Protein AF-0000000075079467 (afdb_homodimer)

Secondary structure (DSSP, 8-state):
---EEEEEEEEEEES-HHHHHHHHHHTT--EEEEEETTTTEEEEEETTEEEEEEETTSHHHHTT-SPP-SSS-SEEEEEEEESS--HHHHHHHHHHTT--B---EEEEETTEEEEEEEEE-TT--EEEEE----TT-/---EEEEEEEEEEES-HHHHHHHHHHTT--EEEEEETTTTEEEEEETTEEEEEEETTSHHHHTT-SPP-SSS-SEEEEEEEESS--HHHHHHHHHHTT--B---EEEEETTEEEEEEEEE-TT--EEEEE----TT-

Solvent-accessible surface area (backbone atoms only — not comparable to full-atom values): 13842 Å² total; per-residue (Å²): 133,66,36,47,51,27,52,27,33,42,29,34,46,28,91,52,51,68,64,48,50,48,45,43,30,73,68,51,59,24,43,84,70,48,71,37,77,86,40,24,38,39,36,22,39,34,54,65,12,31,47,28,39,22,21,33,86,21,65,60,19,40,75,41,46,49,61,5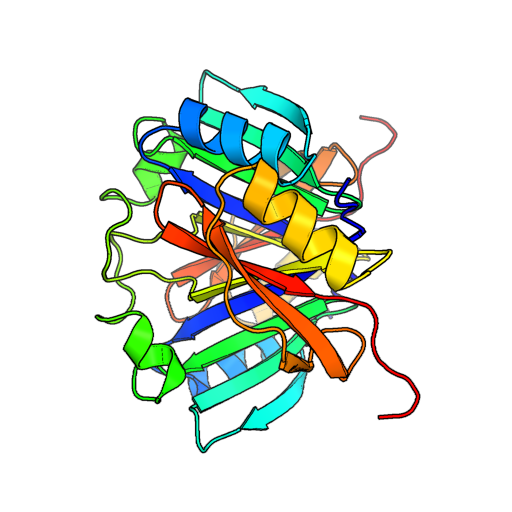4,51,82,38,12,30,36,50,64,35,37,28,35,31,29,58,79,67,50,68,68,60,51,54,52,50,33,54,76,69,69,47,72,65,54,74,78,42,77,43,78,52,53,77,37,47,16,45,28,32,40,36,60,50,96,84,66,50,37,37,32,46,26,32,63,44,42,83,89,105,133,66,36,47,51,28,50,26,34,42,30,33,44,27,92,52,51,68,64,47,50,49,45,44,31,74,68,51,59,27,44,86,70,47,72,39,77,87,41,23,37,38,35,23,40,35,54,66,10,29,49,27,40,23,21,32,86,20,64,59,19,40,73,40,45,51,60,54,50,82,38,12,30,34,50,64,35,39,28,35,30,30,57,80,68,50,67,68,59,50,54,52,50,32,54,76,66,69,47,71,66,54,74,78,41,78,41,78,53,53,77,37,45,16,46,28,32,40,36,61,49,97,84,65,50,37,36,34,46,26,31,64,44,44,85,90,104

Sequence (274 aa):
MLQIKNIDHVVIRARNPETMIRFYCDVLACHLEKSSEKIGLYQLRAGASLIDIVSVQGELGRQGGRAPSEEGRNMHHFCLRIDPFDEQEIKRYLVEKSVSYSDIEIHYGAEGYGPSLYIEDPENNVIELKGAANSNLMLQIKNIDHVVIRARNPETMIRFYCDVLACHLEKSSEKIGLYQLRAGASLIDIVSVQGELGRQGGRAPSEEGRNMHHFCLRIDPFDEQEIKRYLVEKSVSYSDIEIHYGAEGYGPSLYIEDPENNVIELKGAANSNL

pLDDT: mean 95.67, std 5.91, range [59.62, 98.94]

Organism: Methylotuvimicrobium buryatense (NCBI:txid95641)

Structure (mmCIF, N/CA/C/O backbone):
data_AF-0000000075079467-model_v1
#
loop_
_entity.id
_entity.type
_entity.pdbx_description
1 polymer 'VOC family protein'
#
loop_
_atom_site.group_PDB
_atom_site.id
_atom_site.type_symbol
_atom_site.label_atom_id
_atom_site.label_alt_id
_atom_site.label_comp_id
_atom_site.label_asym_id
_atom_site.label_entity_id
_atom_site.label_seq_id
_atom_site.pdbx_PDB_ins_code
_atom_site.Cartn_x
_atom_site.Cartn_y
_atom_site.Cartn_z
_atom_site.occupancy
_atom_site.B_iso_or_equiv
_atom_site.auth_seq_id
_atom_site.auth_comp_id
_atom_site.auth_asym_id
_atom_site.auth_atom_id
_atom_site.pdbx_PDB_model_num
ATOM 1 N N . MET A 1 1 ? -12.961 19.281 -1.684 1 85.69 1 MET A N 1
ATOM 2 C CA . MET A 1 1 ? -12.867 17.891 -1.245 1 85.69 1 MET A CA 1
ATOM 3 C C . MET A 1 1 ? -11.594 17.234 -1.777 1 85.69 1 MET A C 1
ATOM 5 O O . MET A 1 1 ? -11.078 17.641 -2.82 1 85.69 1 MET A O 1
ATOM 9 N N . LEU A 1 2 ? -10.945 16.281 -0.994 1 94.31 2 LEU A N 1
ATOM 10 C CA . LEU A 1 2 ? -9.719 15.602 -1.411 1 94.31 2 LEU A CA 1
ATOM 11 C C . LEU A 1 2 ? -9.984 14.688 -2.604 1 94.31 2 LEU A C 1
ATOM 13 O O . LEU A 1 2 ? -11 13.992 -2.646 1 94.31 2 LEU A O 1
ATOM 17 N N . GLN A 1 3 ? -9.156 14.766 -3.584 1 96.81 3 GLN A N 1
ATOM 18 C CA . GLN A 1 3 ? -9.234 13.859 -4.727 1 96.81 3 GLN A CA 1
ATOM 19 C C . GLN A 1 3 ? -7.977 13.008 -4.832 1 96.81 3 GLN A C 1
ATOM 21 O O . GLN A 1 3 ? -6.879 13.523 -5.043 1 96.81 3 GLN A O 1
ATOM 26 N N . ILE A 1 4 ? -8.211 11.703 -4.719 1 98.5 4 ILE A N 1
ATOM 27 C CA . ILE A 1 4 ? -7.102 10.766 -4.797 1 98.5 4 ILE A CA 1
ATOM 28 C C . ILE A 1 4 ? -6.852 10.375 -6.254 1 98.5 4 ILE A C 1
ATOM 30 O O . ILE A 1 4 ? -7.797 10.086 -6.992 1 98.5 4 ILE A O 1
ATOM 34 N N . LYS A 1 5 ? -5.605 10.375 -6.684 1 98.56 5 LYS A N 1
ATOM 35 C CA . LYS A 1 5 ? -5.25 9.891 -8.016 1 98.56 5 LYS A CA 1
ATOM 36 C C . LYS A 1 5 ? -4.93 8.398 -7.984 1 98.56 5 LYS A C 1
ATOM 38 O O . LYS A 1 5 ? -5.445 7.629 -8.797 1 98.56 5 LYS A O 1
ATOM 43 N N . ASN A 1 6 ? -4.102 7.965 -7.141 1 98.75 6 ASN A N 1
ATOM 44 C CA . ASN A 1 6 ? -3.613 6.598 -6.996 1 98.75 6 ASN A CA 1
ATOM 45 C C . ASN A 1 6 ? -2.773 6.438 -5.73 1 98.75 6 ASN A C 1
ATOM 47 O O . ASN A 1 6 ? -2.566 7.398 -4.988 1 98.75 6 ASN A O 1
ATOM 51 N N . ILE A 1 7 ? -2.432 5.219 -5.379 1 98.94 7 ILE A N 1
ATOM 52 C CA . ILE A 1 7 ? -1.436 4.961 -4.34 1 98.94 7 ILE A CA 1
ATOM 53 C C . ILE A 1 7 ? -0.04 5.273 -4.879 1 98.94 7 ILE A C 1
ATOM 55 O O . ILE A 1 7 ? 0.378 4.715 -5.895 1 98.94 7 ILE A O 1
ATOM 59 N N . ASP A 1 8 ? 0.604 6.184 -4.188 1 98.94 8 ASP A N 1
ATOM 60 C CA . ASP A 1 8 ? 1.941 6.613 -4.586 1 98.94 8 ASP A CA 1
ATOM 61 C C . ASP A 1 8 ? 2.996 5.602 -4.141 1 98.94 8 ASP A C 1
ATOM 63 O O . ASP A 1 8 ? 3.85 5.195 -4.934 1 98.94 8 ASP A O 1
ATOM 67 N N . HIS A 1 9 ? 2.988 5.27 -2.898 1 98.94 9 HIS A N 1
ATOM 68 C CA . HIS A 1 9 ? 3.941 4.285 -2.396 1 98.94 9 HIS A CA 1
ATOM 69 C C . HIS A 1 9 ? 3.445 3.645 -1.104 1 98.94 9 HIS A C 1
ATOM 71 O O . HIS A 1 9 ? 2.492 4.129 -0.493 1 98.94 9 HIS A O 1
ATOM 77 N N . VAL A 1 10 ? 4.031 2.531 -0.79 1 98.88 10 VAL A N 1
ATOM 78 C CA . VAL A 1 10 ? 3.895 1.858 0.497 1 98.88 10 VAL A CA 1
ATOM 79 C C . VAL A 1 10 ? 5.258 1.756 1.176 1 98.88 10 VAL A C 1
ATOM 81 O O . VAL A 1 10 ? 6.277 1.58 0.507 1 98.88 10 VAL A O 1
ATOM 84 N N . VAL A 1 11 ? 5.262 1.919 2.488 1 98.62 11 VAL A N 1
ATOM 85 C CA . VAL A 1 11 ? 6.496 1.804 3.264 1 98.62 11 VAL A CA 1
ATOM 86 C C . VAL A 1 11 ? 6.418 0.583 4.18 1 98.62 11 VAL A C 1
ATOM 88 O O . VAL A 1 11 ? 5.551 0.507 5.051 1 98.62 11 VAL A O 1
ATOM 91 N N . ILE A 1 12 ? 7.332 -0.305 3.994 1 98.12 12 ILE A N 1
ATOM 92 C CA . ILE A 1 12 ? 7.355 -1.53 4.785 1 98.12 12 ILE A CA 1
ATOM 93 C C . ILE A 1 12 ? 8.523 -1.486 5.766 1 98.12 12 ILE A C 1
ATOM 95 O O . ILE A 1 12 ? 9.602 -0.977 5.441 1 98.12 12 ILE A O 1
ATOM 99 N N . ARG A 1 13 ? 8.312 -2.031 6.949 1 97.5 13 ARG A N 1
ATOM 100 C CA . ARG A 1 13 ? 9.336 -2.113 7.98 1 97.5 13 ARG A CA 1
ATOM 101 C C . ARG A 1 13 ? 10.109 -3.426 7.883 1 97.5 13 ARG A C 1
ATOM 103 O O . ARG A 1 13 ? 9.516 -4.488 7.703 1 97.5 13 ARG A O 1
ATOM 110 N N . ALA A 1 14 ? 11.375 -3.338 7.984 1 97.44 14 ALA A N 1
ATOM 111 C CA . ALA A 1 14 ? 12.188 -4.531 7.777 1 97.44 14 ALA A CA 1
ATOM 112 C C . ALA A 1 14 ? 13.234 -4.68 8.875 1 97.44 14 ALA A C 1
ATOM 114 O O . ALA A 1 14 ? 13.844 -3.693 9.305 1 97.44 14 ALA A O 1
ATOM 115 N N . ARG A 1 15 ? 13.477 -5.895 9.312 1 96.62 15 ARG A N 1
ATOM 116 C CA . ARG A 1 15 ? 14.586 -6.238 10.195 1 96.62 15 ARG A CA 1
ATOM 117 C C . ARG A 1 15 ? 15.914 -6.207 9.445 1 96.62 15 ARG A C 1
ATOM 119 O O . ARG A 1 15 ? 16.922 -5.738 9.977 1 96.62 15 ARG A O 1
ATOM 126 N N . ASN A 1 16 ? 15.961 -6.703 8.25 1 97.25 16 ASN A N 1
ATOM 127 C CA . ASN A 1 16 ? 17.141 -6.781 7.398 1 97.25 16 ASN A CA 1
ATOM 128 C C . ASN A 1 16 ? 16.891 -6.125 6.043 1 97.25 16 ASN A C 1
ATOM 130 O O . ASN A 1 16 ? 16.609 -6.812 5.062 1 97.25 16 ASN A O 1
ATOM 134 N N . PRO A 1 17 ? 17.094 -4.793 5.996 1 97.62 17 PRO A N 1
ATOM 135 C CA . PRO A 1 17 ? 16.812 -4.074 4.754 1 97.62 17 PRO A CA 1
ATOM 136 C C . PRO A 1 17 ? 17.594 -4.609 3.561 1 97.62 17 PRO A C 1
ATOM 138 O O . PRO A 1 17 ? 17.094 -4.625 2.438 1 97.62 17 PRO A O 1
ATOM 141 N N . GLU A 1 18 ? 18.797 -5.023 3.744 1 97.38 18 GLU A N 1
ATOM 142 C CA . GLU A 1 18 ? 19.625 -5.516 2.646 1 97.38 18 GLU A CA 1
ATOM 143 C C . GLU A 1 18 ? 18.984 -6.723 1.968 1 97.38 18 GLU A C 1
ATOM 145 O O . GLU A 1 18 ? 18.922 -6.789 0.739 1 97.38 18 GLU A O 1
ATOM 150 N N . THR A 1 19 ? 18.547 -7.691 2.76 1 98.38 19 THR A N 1
ATOM 151 C CA . THR A 1 19 ? 17.891 -8.883 2.234 1 98.38 19 THR A CA 1
ATOM 152 C C . THR A 1 19 ? 16.609 -8.516 1.498 1 98.38 19 THR A C 1
ATOM 154 O O . THR A 1 19 ? 16.312 -9.078 0.441 1 98.38 19 THR A O 1
ATOM 157 N N . MET A 1 20 ? 15.891 -7.578 2.047 1 98.44 20 MET A N 1
ATOM 158 C CA . MET A 1 20 ? 14.648 -7.133 1.435 1 98.44 20 MET A CA 1
ATOM 159 C C . MET A 1 20 ? 14.906 -6.445 0.099 1 98.44 20 MET A C 1
ATOM 161 O O . MET A 1 20 ? 14.242 -6.738 -0.896 1 98.44 20 MET A O 1
ATOM 165 N N . ILE A 1 21 ? 15.867 -5.57 0.093 1 98.5 21 ILE A N 1
ATOM 166 C CA . ILE A 1 21 ? 16.219 -4.852 -1.127 1 98.5 21 ILE A CA 1
ATOM 167 C C . ILE A 1 21 ? 16.625 -5.844 -2.211 1 98.5 21 ILE A C 1
ATOM 169 O O . ILE A 1 21 ? 16.188 -5.73 -3.361 1 98.5 21 ILE A O 1
ATOM 173 N N . ARG A 1 22 ? 17.422 -6.812 -1.869 1 98.5 22 ARG A N 1
ATOM 174 C CA . ARG A 1 22 ? 17.859 -7.828 -2.822 1 98.5 22 ARG A CA 1
ATOM 175 C C . ARG A 1 22 ? 16.656 -8.578 -3.41 1 98.5 22 ARG A C 1
ATOM 177 O O . ARG A 1 22 ? 16.594 -8.797 -4.621 1 98.5 22 ARG A O 1
ATOM 184 N N . PHE A 1 23 ? 15.773 -8.953 -2.566 1 98.75 23 PHE A N 1
ATOM 185 C CA . PHE A 1 23 ? 14.594 -9.672 -3.029 1 98.75 23 PHE A CA 1
ATOM 186 C C . PHE A 1 23 ? 13.797 -8.82 -4.016 1 98.75 23 PHE A C 1
ATOM 188 O O . PHE A 1 23 ? 13.469 -9.273 -5.113 1 98.75 23 PHE A O 1
ATOM 195 N N . TYR A 1 24 ? 13.422 -7.598 -3.676 1 98.75 24 TYR A N 1
ATOM 196 C CA . TYR A 1 24 ? 12.57 -6.75 -4.496 1 98.75 24 TYR A CA 1
ATOM 197 C C . TYR A 1 24 ? 13.266 -6.371 -5.797 1 98.75 24 TYR A C 1
ATOM 199 O O . TYR A 1 24 ? 12.609 -6.223 -6.836 1 98.75 24 TYR A O 1
ATOM 207 N N . CYS A 1 25 ? 14.555 -6.227 -5.738 1 98.38 25 CYS A N 1
ATOM 208 C CA . CYS A 1 25 ? 15.297 -5.883 -6.945 1 98.38 25 CYS A CA 1
ATOM 209 C C . CYS A 1 25 ? 15.508 -7.105 -7.828 1 98.38 25 CYS A C 1
ATOM 211 O O . CYS A 1 25 ? 15.234 -7.066 -9.031 1 98.38 25 CYS A O 1
ATOM 213 N N . ASP A 1 26 ? 15.883 -8.227 -7.266 1 97.75 26 ASP A N 1
ATOM 214 C CA . ASP A 1 26 ? 16.281 -9.398 -8.039 1 97.75 26 ASP A CA 1
ATOM 215 C C . ASP A 1 26 ? 15.047 -10.188 -8.492 1 97.75 26 ASP A C 1
ATOM 217 O O . ASP A 1 26 ? 15.055 -10.781 -9.57 1 97.75 26 ASP A O 1
ATOM 221 N N . VAL A 1 27 ? 14.07 -10.219 -7.664 1 97.94 27 VAL A N 1
ATOM 222 C CA . VAL A 1 27 ? 12.914 -11.055 -7.961 1 97.94 27 VAL A CA 1
ATOM 223 C C . VAL A 1 27 ? 11.836 -10.227 -8.656 1 97.94 27 VAL A C 1
ATOM 225 O O . VAL A 1 27 ? 11.203 -10.68 -9.609 1 97.94 27 VAL A O 1
ATOM 228 N N . LEU A 1 28 ? 11.609 -8.984 -8.188 1 98.12 28 LEU A N 1
ATOM 229 C CA . LEU A 1 28 ? 10.477 -8.211 -8.68 1 98.12 28 LEU A CA 1
ATOM 230 C C . LEU A 1 28 ? 10.938 -7.129 -9.656 1 98.12 28 LEU A C 1
ATOM 232 O O . LEU A 1 28 ? 10.133 -6.301 -10.094 1 98.12 28 LEU A O 1
ATOM 236 N N . ALA A 1 29 ? 12.203 -7.117 -9.953 1 96.75 29 ALA A N 1
ATOM 237 C CA . ALA A 1 29 ? 12.797 -6.23 -10.961 1 96.75 29 ALA A CA 1
ATOM 238 C C . ALA A 1 29 ? 12.609 -4.766 -10.57 1 96.75 29 ALA A C 1
ATOM 240 O O . ALA A 1 29 ? 12.438 -3.906 -11.438 1 96.75 29 ALA A O 1
ATOM 241 N N . CYS A 1 30 ? 12.438 -4.508 -9.312 1 98.44 30 CYS A N 1
ATOM 242 C CA . CYS A 1 30 ? 12.539 -3.139 -8.82 1 98.44 30 CYS A CA 1
ATOM 243 C C . CYS A 1 30 ? 13.969 -2.629 -8.914 1 98.44 30 CYS A C 1
ATOM 245 O O . CYS A 1 30 ? 14.875 -3.367 -9.312 1 98.44 30 CYS A O 1
ATOM 247 N N . HIS A 1 31 ? 14.141 -1.386 -8.688 1 97.81 31 HIS A N 1
ATOM 248 C CA . HIS A 1 31 ? 15.5 -0.874 -8.547 1 97.81 31 HIS A CA 1
ATOM 249 C C . HIS A 1 31 ? 15.578 0.199 -7.461 1 97.81 31 HIS A C 1
ATOM 251 O O . HIS A 1 31 ? 14.609 0.931 -7.242 1 97.81 31 HIS A O 1
ATOM 257 N N . LEU A 1 32 ? 16.719 0.291 -6.785 1 98.31 32 LEU A N 1
ATOM 258 C CA . LEU A 1 32 ? 16.938 1.279 -5.734 1 98.31 32 LEU A CA 1
ATOM 259 C C . LEU A 1 32 ? 17.078 2.678 -6.328 1 98.31 32 LEU A C 1
ATOM 261 O O . LEU A 1 32 ? 18.062 2.971 -7.016 1 98.31 32 LEU A O 1
ATOM 265 N N . GLU A 1 33 ? 16.125 3.471 -6.094 1 98.38 33 GLU A N 1
ATOM 266 C CA . GLU A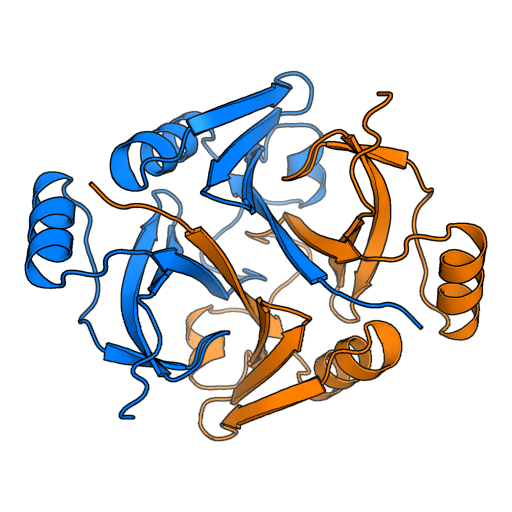 1 33 ? 16.078 4.809 -6.676 1 98.38 33 GLU A CA 1
ATOM 267 C C . GLU A 1 33 ? 16.719 5.84 -5.754 1 98.38 33 GLU A C 1
ATOM 269 O O . GLU A 1 33 ? 17.406 6.75 -6.215 1 98.38 33 GLU A O 1
ATOM 274 N N . LYS A 1 34 ? 16.406 5.824 -4.457 1 97.75 34 LYS A N 1
ATOM 275 C CA . LYS A 1 34 ? 16.922 6.742 -3.445 1 97.75 34 LYS A CA 1
ATOM 276 C C . LYS A 1 34 ? 17.094 6.039 -2.104 1 97.75 34 LYS A C 1
ATOM 278 O O . LYS A 1 34 ? 16.344 5.121 -1.772 1 97.75 34 LYS A O 1
ATOM 283 N N . SER A 1 35 ? 18.109 6.441 -1.423 1 96.81 35 SER A N 1
ATOM 284 C CA . SER A 1 35 ? 18.297 5.902 -0.08 1 96.81 35 SER A CA 1
ATOM 285 C C . SER A 1 35 ? 18.875 6.957 0.864 1 96.81 35 SER A C 1
ATOM 287 O O . SER A 1 35 ? 19.516 7.906 0.424 1 96.81 35 SER A O 1
ATOM 289 N N . SER A 1 36 ? 18.469 6.852 2.021 1 95 36 SER A N 1
ATOM 290 C CA . SER A 1 36 ? 19.047 7.625 3.115 1 95 36 SER A CA 1
ATOM 291 C C . SER A 1 36 ? 19.484 6.719 4.266 1 95 36 SER A C 1
ATOM 293 O O . SER A 1 36 ? 18.656 6.344 5.105 1 95 36 SER A O 1
ATOM 295 N N . GLU A 1 37 ? 20.703 6.414 4.32 1 87.62 37 GLU A N 1
ATOM 296 C CA . GLU A 1 37 ? 21.234 5.551 5.371 1 87.62 37 GLU A CA 1
ATOM 297 C C . GLU A 1 37 ? 21.031 6.176 6.75 1 87.62 37 GLU A C 1
ATOM 299 O O . GLU A 1 37 ? 20.828 5.465 7.734 1 87.62 37 GLU A O 1
ATOM 304 N N . LYS A 1 38 ? 21.062 7.484 6.746 1 88.5 38 LYS A N 1
ATOM 305 C CA . LYS A 1 38 ? 20.938 8.219 8.008 1 88.5 38 LYS A CA 1
ATOM 306 C C . LYS A 1 38 ? 19.609 7.883 8.703 1 88.5 38 LYS A C 1
ATOM 308 O O . LYS A 1 38 ? 19.578 7.695 9.922 1 88.5 38 LYS A O 1
ATOM 313 N N . ILE A 1 39 ? 18.641 7.734 7.977 1 92.19 39 ILE A N 1
ATOM 314 C CA . ILE A 1 39 ? 17.344 7.516 8.609 1 92.19 39 ILE A CA 1
ATOM 315 C C . ILE A 1 39 ? 16.844 6.102 8.312 1 92.19 39 ILE A C 1
ATOM 317 O O . ILE A 1 39 ? 15.727 5.738 8.664 1 92.19 39 ILE A O 1
ATOM 321 N N . GLY A 1 40 ? 17.688 5.27 7.582 1 95.81 40 GLY A N 1
ATOM 322 C CA . GLY A 1 40 ? 17.344 3.883 7.297 1 95.81 40 GLY A CA 1
ATOM 323 C C . GLY A 1 40 ? 16.219 3.734 6.301 1 95.81 40 GLY A C 1
ATOM 324 O O . GLY A 1 40 ? 15.312 2.912 6.488 1 95.81 40 GLY A O 1
ATOM 325 N N . LEU A 1 41 ? 16.156 4.582 5.32 1 98 41 LEU 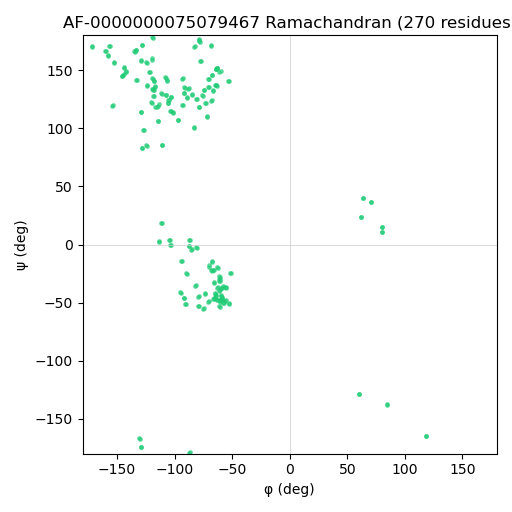A N 1
ATOM 326 C CA . LEU A 1 41 ? 15.117 4.598 4.301 1 98 41 LEU A CA 1
ATOM 327 C C . LEU A 1 41 ? 15.688 4.211 2.938 1 98 41 LEU A C 1
ATOM 329 O O . LEU A 1 41 ? 16.703 4.746 2.51 1 98 41 LEU A O 1
ATOM 333 N N . TYR A 1 42 ? 15.039 3.281 2.281 1 98.5 42 TYR A N 1
ATOM 334 C CA . TYR A 1 42 ? 15.375 2.811 0.941 1 98.5 42 TYR A CA 1
ATOM 335 C C . TYR A 1 42 ? 14.148 2.824 0.038 1 98.5 42 TYR A C 1
ATOM 337 O O . TYR A 1 42 ? 13.172 2.105 0.288 1 98.5 42 TYR A O 1
ATOM 345 N N . GLN A 1 43 ? 14.18 3.66 -0.959 1 98.81 43 GLN A N 1
ATOM 346 C CA . GLN A 1 43 ? 13.031 3.816 -1.843 1 98.81 43 GLN A CA 1
ATOM 347 C C . GLN A 1 43 ? 13.258 3.111 -3.176 1 98.81 43 GLN A C 1
ATOM 349 O O . GLN A 1 43 ? 14.164 3.475 -3.93 1 98.81 43 GLN A O 1
ATOM 354 N N . LEU A 1 44 ? 12.461 2.08 -3.453 1 98.88 44 LEU A N 1
ATOM 355 C CA . LEU A 1 44 ? 12.609 1.239 -4.637 1 98.88 44 LEU A CA 1
ATOM 356 C C . LEU A 1 44 ? 11.562 1.592 -5.688 1 98.88 44 LEU A C 1
ATOM 358 O O . LEU A 1 44 ? 10.359 1.601 -5.395 1 98.88 44 LEU A O 1
ATOM 362 N N . ARG A 1 45 ? 12.016 1.862 -6.914 1 98.88 45 ARG A N 1
ATOM 363 C CA . ARG A 1 45 ? 11.102 2.1 -8.031 1 98.88 45 ARG A CA 1
ATOM 364 C C . ARG A 1 45 ? 10.359 0.823 -8.406 1 98.88 45 ARG A C 1
ATOM 366 O O . ARG A 1 45 ? 10.977 -0.22 -8.633 1 98.88 45 ARG A O 1
ATOM 373 N N . ALA A 1 46 ? 9.109 0.791 -8.422 1 98.69 46 ALA A N 1
ATOM 374 C CA . ALA A 1 46 ? 8.211 -0.275 -8.852 1 98.69 46 ALA A CA 1
ATOM 375 C C . ALA A 1 46 ? 7.184 0.246 -9.852 1 98.69 46 ALA A C 1
ATOM 377 O O . ALA A 1 46 ? 6.035 0.517 -9.492 1 98.69 46 ALA A O 1
ATOM 378 N N . GLY A 1 47 ? 7.559 0.327 -11.156 1 98.44 47 GLY A N 1
ATOM 379 C CA . GLY A 1 47 ? 6.711 0.97 -12.141 1 98.44 47 GLY A CA 1
ATOM 380 C C . GLY A 1 47 ? 6.434 2.43 -11.836 1 98.44 47 GLY A C 1
ATOM 381 O O . GLY A 1 47 ? 7.363 3.209 -11.617 1 98.44 47 GLY A O 1
ATOM 382 N N . ALA A 1 48 ? 5.156 2.816 -11.844 1 98.56 48 ALA A N 1
ATOM 383 C CA . ALA A 1 48 ? 4.742 4.195 -11.594 1 98.56 48 ALA A CA 1
ATOM 384 C C . ALA A 1 48 ? 4.715 4.5 -10.094 1 98.56 48 ALA A C 1
ATOM 386 O O . ALA A 1 48 ? 4.453 5.633 -9.695 1 98.56 48 ALA A O 1
ATOM 387 N N . SER A 1 49 ? 4.992 3.523 -9.234 1 98.88 49 SER A N 1
ATOM 388 C CA . SER A 1 49 ? 4.922 3.654 -7.781 1 98.88 49 SER A CA 1
ATOM 389 C C . SER A 1 49 ? 6.281 3.408 -7.137 1 98.88 49 SER A C 1
ATOM 391 O O . SER A 1 49 ? 7.273 3.197 -7.832 1 98.88 49 SER A O 1
ATOM 393 N N . LEU A 1 50 ? 6.344 3.539 -5.832 1 98.88 50 LEU A N 1
ATOM 394 C CA . LEU A 1 50 ? 7.5 3.139 -5.039 1 98.88 50 LEU A CA 1
ATOM 395 C C . LEU A 1 50 ? 7.113 2.098 -3.996 1 98.88 50 LEU A C 1
ATOM 397 O O . LEU A 1 50 ? 5.973 2.084 -3.521 1 98.88 50 LEU A O 1
ATOM 401 N N . ILE A 1 51 ? 8.039 1.236 -3.703 1 98.94 51 ILE A N 1
ATOM 402 C CA . ILE A 1 51 ? 8.031 0.395 -2.512 1 98.94 51 ILE A CA 1
ATOM 403 C C . ILE A 1 51 ? 9.195 0.78 -1.601 1 98.94 51 ILE A C 1
ATOM 405 O O . ILE A 1 51 ? 10.352 0.474 -1.897 1 98.94 51 ILE A O 1
ATOM 409 N N . ASP A 1 52 ? 8.867 1.447 -0.525 1 98.88 52 ASP A N 1
ATOM 410 C CA . ASP A 1 52 ? 9.891 1.927 0.396 1 98.88 52 ASP A CA 1
ATOM 411 C C . ASP A 1 52 ? 10.133 0.921 1.52 1 98.88 52 ASP A C 1
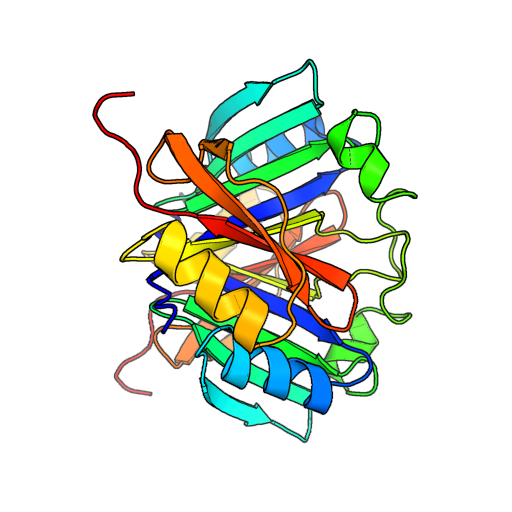ATOM 413 O O . ASP A 1 52 ? 9.195 0.3 2.018 1 98.88 52 ASP A O 1
ATOM 417 N N . ILE A 1 53 ? 11.391 0.807 1.903 1 98.62 53 ILE A N 1
ATOM 418 C CA . ILE A 1 53 ? 11.805 -0.035 3.02 1 98.62 53 ILE A CA 1
ATOM 419 C C . ILE A 1 53 ? 12.445 0.826 4.105 1 98.62 53 ILE A C 1
ATOM 421 O O . ILE A 1 53 ? 13.32 1.65 3.818 1 98.62 53 ILE A O 1
ATOM 425 N N . VAL A 1 54 ? 11.969 0.687 5.324 1 98.06 54 VAL A N 1
ATOM 426 C CA . VAL A 1 54 ? 12.609 1.349 6.457 1 98.06 54 VAL A CA 1
ATOM 427 C C . VAL A 1 54 ? 13.148 0.302 7.434 1 98.06 54 VAL A C 1
ATOM 429 O O . VAL A 1 54 ? 12.484 -0.702 7.703 1 98.06 54 VAL A O 1
ATOM 432 N N . SER A 1 55 ? 14.344 0.561 7.891 1 97.31 55 SER A N 1
ATOM 433 C CA . SER A 1 55 ? 14.961 -0.328 8.867 1 97.31 55 SER A CA 1
ATOM 434 C C . SER A 1 55 ? 14.344 -0.151 10.25 1 97.31 55 SER A C 1
ATOM 436 O O . SER A 1 55 ? 14.242 0.971 10.75 1 97.31 55 SER A O 1
ATOM 438 N N . VAL A 1 56 ? 13.992 -1.292 10.938 1 95.62 56 VAL A N 1
ATOM 439 C CA . VAL A 1 56 ? 13.406 -1.205 12.273 1 95.62 56 VAL A CA 1
ATOM 440 C C . VAL A 1 56 ? 14.445 -0.672 13.258 1 95.62 56 VAL A C 1
ATOM 442 O O . VAL A 1 56 ? 14.102 -0.234 14.359 1 95.62 56 VAL A O 1
ATOM 445 N N . GLN A 1 57 ? 15.727 -0.671 12.844 1 93.06 57 GLN A N 1
ATOM 446 C CA . GLN A 1 57 ? 16.797 -0.159 13.688 1 93.06 57 GLN A CA 1
ATOM 447 C C . GLN A 1 57 ? 17.094 1.307 13.375 1 93.06 57 GLN A C 1
ATOM 449 O O . GLN A 1 57 ? 17.844 1.964 14.102 1 93.06 57 GLN A O 1
ATOM 454 N N . GLY A 1 58 ? 16.594 1.744 12.281 1 92 58 GLY A N 1
ATOM 455 C CA . GLY A 1 58 ? 16.797 3.129 11.891 1 92 58 GLY A CA 1
ATOM 456 C C . GLY A 1 58 ? 15.82 4.09 12.555 1 92 58 GLY A C 1
ATOM 457 O O . GLY A 1 58 ? 14.859 3.662 13.195 1 92 58 GLY A O 1
ATOM 458 N N . GLU A 1 59 ? 16.094 5.348 12.367 1 91.5 59 GLU A N 1
ATOM 459 C CA . GLU A 1 59 ? 15.297 6.402 13 1 91.5 59 GLU A CA 1
ATOM 460 C C . GLU A 1 59 ? 13.82 6.27 12.656 1 91.5 59 GLU A C 1
ATOM 462 O O . GLU A 1 59 ? 12.969 6.293 13.547 1 91.5 59 GLU A O 1
ATOM 467 N N . LEU A 1 60 ? 13.453 6.102 11.43 1 90.06 60 LEU A N 1
ATOM 468 C CA . LEU A 1 60 ? 12.07 6.02 10.977 1 90.06 60 LEU A CA 1
ATOM 469 C C . LEU A 1 60 ? 11.422 4.723 11.438 1 90.06 60 LEU A C 1
ATOM 471 O O . LEU A 1 60 ? 10.297 4.734 11.945 1 90.06 60 LEU A O 1
ATOM 475 N N . GLY A 1 61 ? 12.117 3.615 11.211 1 89.75 61 GLY A N 1
ATOM 476 C CA . GLY A 1 61 ? 11.57 2.311 11.555 1 89.75 61 GLY A CA 1
ATOM 477 C C . GLY A 1 61 ? 11.289 2.152 13.039 1 89.75 61 GLY A C 1
ATOM 478 O O . GLY A 1 61 ? 10.352 1.447 13.422 1 89.75 61 GLY A O 1
ATOM 479 N N . ARG A 1 62 ? 12.039 2.822 13.859 1 87.31 62 ARG A N 1
ATOM 480 C CA . ARG A 1 62 ? 11.875 2.725 15.305 1 87.31 62 ARG A CA 1
ATOM 481 C C . ARG A 1 62 ? 10.547 3.338 15.75 1 87.31 62 ARG A C 1
ATOM 483 O O . ARG A 1 62 ? 10.016 2.982 16.812 1 87.31 62 ARG A O 1
ATOM 490 N N . GLN A 1 63 ? 10.055 4.152 14.984 1 84.75 63 GLN A N 1
ATOM 491 C CA . GLN A 1 63 ? 8.781 4.793 15.312 1 84.75 63 GLN A CA 1
ATOM 492 C C . GLN A 1 63 ? 7.645 3.777 15.328 1 84.75 63 GLN A C 1
ATOM 494 O O . GLN A 1 63 ? 6.625 3.992 15.992 1 84.75 63 GLN A O 1
ATOM 499 N N . GLY A 1 64 ? 7.832 2.686 14.656 1 83.38 64 GLY A N 1
ATOM 500 C CA . GLY A 1 64 ? 6.816 1.646 14.602 1 83.38 64 GLY A CA 1
ATOM 501 C C . GLY A 1 64 ? 6.91 0.654 15.742 1 83.38 64 GLY A C 1
ATOM 502 O O . GLY A 1 64 ? 6.152 -0.314 15.797 1 83.38 64 GLY A O 1
ATOM 503 N N . GLY A 1 65 ? 7.926 0.897 16.578 1 86.12 65 GLY A N 1
ATOM 504 C CA . GLY A 1 65 ? 8.055 0.016 17.734 1 86.12 65 GLY A CA 1
ATOM 505 C C . GLY A 1 65 ? 8.812 -1.263 17.422 1 86.12 65 GLY A C 1
ATOM 506 O O . GLY A 1 65 ? 9.852 -1.231 16.766 1 86.12 65 GLY A O 1
ATOM 507 N N . ARG A 1 66 ? 8.156 -2.328 18.031 1 89.94 66 ARG A N 1
ATOM 508 C CA . ARG A 1 66 ? 8.781 -3.635 17.844 1 89.94 66 ARG A CA 1
ATOM 509 C C . ARG A 1 66 ? 8.766 -4.039 16.359 1 89.94 66 ARG A C 1
ATOM 511 O O . ARG A 1 66 ? 7.871 -3.645 15.617 1 89.94 66 ARG A O 1
ATOM 518 N N . ALA A 1 67 ? 9.758 -4.816 16.047 1 93 67 ALA A N 1
ATOM 519 C CA . ALA A 1 67 ? 9.859 -5.305 14.672 1 93 67 ALA A CA 1
ATOM 520 C C . ALA A 1 67 ? 8.625 -6.117 14.289 1 93 67 ALA A C 1
ATOM 522 O O . ALA A 1 67 ? 7.98 -6.727 15.148 1 93 67 ALA A O 1
ATOM 523 N N . PRO A 1 68 ? 8.32 -6.051 12.992 1 91.5 68 PRO A N 1
ATOM 524 C CA . PRO A 1 68 ? 7.195 -6.879 12.539 1 91.5 68 PRO A CA 1
ATOM 525 C C . PRO A 1 68 ? 7.359 -8.344 12.93 1 91.5 68 PRO A C 1
ATOM 527 O O . PRO A 1 68 ? 8.477 -8.875 12.906 1 91.5 68 PRO A O 1
ATOM 530 N N . SER A 1 69 ? 6.25 -8.914 13.312 1 85.62 69 SER A N 1
ATOM 531 C CA . SER A 1 69 ? 6.176 -10.328 13.641 1 85.62 69 SER A CA 1
ATOM 532 C C . SER A 1 69 ? 5.023 -11.008 12.906 1 85.62 69 SER A C 1
ATOM 534 O O . SER A 1 69 ? 4.398 -10.406 12.031 1 85.62 69 SER A O 1
ATOM 536 N N . GLU A 1 70 ? 4.816 -12.219 13.227 1 82.25 70 GLU A N 1
ATOM 537 C CA . GLU A 1 70 ? 3.76 -12.961 12.547 1 82.25 70 GLU A CA 1
ATOM 538 C C . GLU A 1 70 ? 2.379 -12.461 12.961 1 82.25 70 GLU A C 1
ATOM 540 O O . GLU A 1 70 ? 1.392 -12.695 12.266 1 82.25 70 GLU A O 1
ATOM 545 N N . GLU A 1 71 ? 2.482 -11.805 14.039 1 82.44 71 GLU A N 1
ATOM 546 C CA . GLU A 1 71 ? 1.216 -11.297 14.555 1 82.44 71 GLU A CA 1
ATOM 547 C C . GLU A 1 71 ? 1.231 -9.773 14.648 1 82.44 71 GLU A C 1
ATOM 549 O O . GLU A 1 71 ? 2.299 -9.156 14.648 1 82.44 71 GLU A O 1
ATOM 554 N N . GLY A 1 72 ? -0.037 -9.227 14.68 1 88.31 72 GLY A N 1
ATOM 555 C CA . GLY A 1 72 ? -0.161 -7.797 14.93 1 88.31 72 GLY A CA 1
ATOM 556 C C . GLY A 1 72 ? 0.107 -6.953 13.695 1 88.31 72 GLY A C 1
ATOM 557 O O . GLY A 1 72 ? 0.283 -5.738 13.797 1 88.31 72 GLY A O 1
ATOM 558 N N . ARG A 1 73 ? 0.182 -7.66 12.586 1 93.75 73 ARG A N 1
ATOM 559 C CA . ARG A 1 73 ? 0.453 -6.941 11.344 1 93.75 73 ARG A CA 1
ATOM 560 C C . ARG A 1 73 ? -0.74 -6.086 10.938 1 93.75 73 ARG A C 1
ATOM 562 O O . ARG A 1 73 ? -1.888 -6.527 11.023 1 93.75 73 ARG A O 1
ATOM 569 N N . ASN A 1 74 ? -0.471 -4.867 10.531 1 95.88 74 ASN A N 1
ATOM 570 C CA . ASN A 1 74 ? -1.547 -3.961 10.141 1 95.88 74 ASN A CA 1
ATOM 571 C C . ASN A 1 74 ? -1.872 -4.082 8.656 1 95.88 74 ASN A C 1
ATOM 573 O O . ASN A 1 74 ? -2.959 -3.697 8.219 1 95.88 74 ASN A O 1
ATOM 577 N N . MET A 1 75 ? -0.997 -4.512 7.84 1 97.19 75 MET A N 1
ATOM 578 C CA . MET A 1 75 ? -1.208 -4.758 6.414 1 97.19 75 MET A CA 1
ATOM 579 C C . MET A 1 75 ? -1.285 -6.254 6.125 1 97.19 75 MET A C 1
ATOM 581 O O . MET A 1 75 ? -0.38 -7.008 6.488 1 97.19 75 MET A O 1
ATOM 585 N N . HIS A 1 76 ? -2.395 -6.684 5.492 1 97 76 HIS A N 1
ATOM 586 C CA . HIS A 1 76 ? -2.525 -8.078 5.094 1 97 76 HIS A CA 1
ATOM 587 C C . HIS A 1 76 ? -1.652 -8.391 3.883 1 97 76 HIS A C 1
ATOM 589 O O . HIS A 1 76 ? -0.901 -9.367 3.889 1 97 76 HIS A O 1
ATOM 595 N N . HIS A 1 77 ? -1.771 -7.707 2.842 1 98.31 77 HIS A N 1
ATOM 596 C CA . HIS A 1 77 ? -0.915 -7.785 1.663 1 98.31 77 HIS A CA 1
ATOM 597 C C . HIS A 1 77 ? -1.032 -6.527 0.809 1 98.31 77 HIS A C 1
ATOM 599 O O . HIS A 1 77 ? -1.868 -5.664 1.081 1 98.31 77 HIS A O 1
ATOM 605 N N . PHE A 1 78 ? -0.142 -6.32 -0.138 1 98.88 78 PHE A N 1
ATOM 606 C CA . PHE A 1 78 ? -0.31 -5.34 -1.202 1 98.88 78 PHE A CA 1
ATOM 607 C C . PHE A 1 78 ? -0.175 -5.996 -2.57 1 98.88 78 PHE A C 1
ATOM 609 O O . PHE A 1 78 ? 0.362 -7.102 -2.686 1 98.88 78 PHE A O 1
ATOM 616 N N . CYS A 1 79 ? -0.752 -5.348 -3.49 1 98.94 79 CYS A N 1
ATOM 617 C CA . CYS A 1 79 ? -0.876 -5.934 -4.82 1 98.94 79 CYS A CA 1
ATOM 618 C C . CYS A 1 79 ? -0.157 -5.082 -5.859 1 98.94 79 CYS A C 1
ATOM 620 O O . CYS A 1 79 ? -0.309 -3.857 -5.879 1 98.94 79 CYS A O 1
ATOM 622 N N . LEU A 1 80 ? 0.604 -5.73 -6.672 1 98.94 80 LEU A N 1
ATOM 623 C CA . LEU A 1 80 ? 1.298 -5.105 -7.793 1 98.94 80 LEU A CA 1
ATOM 624 C C . LEU A 1 80 ? 0.66 -5.504 -9.117 1 98.94 80 LEU A C 1
ATOM 626 O O . LEU A 1 80 ? 0.437 -6.688 -9.375 1 98.94 80 LEU A O 1
ATOM 630 N N . ARG A 1 81 ? 0.352 -4.512 -9.906 1 98.81 81 ARG A N 1
ATOM 631 C CA . ARG A 1 81 ? -0.13 -4.754 -11.258 1 98.81 81 ARG A CA 1
ATOM 632 C C . ARG A 1 81 ? 1.022 -5.094 -12.203 1 98.81 81 ARG A C 1
ATOM 634 O O . ARG A 1 81 ? 1.936 -4.289 -12.391 1 98.81 81 ARG A O 1
ATOM 641 N N . ILE A 1 82 ? 0.936 -6.293 -12.75 1 98.12 82 ILE A N 1
ATOM 642 C CA . ILE A 1 82 ? 1.979 -6.797 -13.633 1 98.12 82 ILE A CA 1
ATOM 643 C C . ILE A 1 82 ? 1.48 -6.781 -15.078 1 98.12 82 ILE A C 1
ATOM 645 O O . ILE A 1 82 ? 0.332 -7.141 -15.352 1 98.12 82 ILE A O 1
ATOM 649 N N . ASP A 1 83 ? 2.334 -6.445 -16.016 1 96.81 83 ASP A N 1
ATOM 650 C CA . ASP A 1 83 ? 1.995 -6.469 -17.422 1 96.81 83 ASP A CA 1
ATOM 651 C C . ASP A 1 83 ? 3.242 -6.66 -18.281 1 96.81 83 ASP A C 1
ATOM 653 O O . ASP A 1 83 ? 4.148 -5.82 -18.266 1 96.81 83 ASP A O 1
ATOM 657 N N . PRO A 1 84 ? 3.391 -7.703 -19.094 1 96.31 84 PRO A N 1
ATOM 658 C CA . PRO A 1 84 ? 2.371 -8.719 -19.359 1 96.31 84 PRO A CA 1
ATOM 659 C C . PRO A 1 84 ? 2.256 -9.734 -18.219 1 96.31 84 PRO A C 1
ATOM 661 O O . PRO A 1 84 ? 3.172 -9.859 -17.406 1 96.31 84 PRO A O 1
ATOM 664 N N . PHE A 1 85 ? 1.098 -10.391 -18.141 1 97.44 85 PHE A N 1
ATOM 665 C CA . PHE A 1 85 ? 0.869 -11.5 -17.219 1 97.44 85 PHE A CA 1
ATOM 666 C C . PHE A 1 85 ? 0.74 -12.82 -17.984 1 97.44 85 PHE A C 1
ATOM 668 O O . PHE A 1 85 ? -0.368 -13.242 -18.312 1 97.44 85 PHE A O 1
ATOM 675 N N . ASP A 1 86 ? 1.843 -13.43 -18.25 1 97 86 ASP A N 1
ATOM 676 C CA . ASP A 1 86 ? 1.894 -14.766 -18.844 1 97 86 ASP A CA 1
ATOM 677 C C . ASP A 1 86 ? 2.092 -15.828 -17.766 1 97 86 ASP A C 1
ATOM 679 O O . ASP A 1 86 ? 3.182 -15.953 -17.203 1 97 86 ASP A O 1
ATOM 683 N N . GLU A 1 87 ? 1.076 -16.547 -17.5 1 96.69 87 GLU A N 1
ATOM 684 C CA . GLU A 1 87 ? 1.051 -17.484 -16.391 1 96.69 87 GLU A CA 1
ATOM 685 C C . GLU A 1 87 ? 2.242 -18.438 -16.438 1 96.69 87 GLU A C 1
ATOM 687 O O . GLU A 1 87 ? 2.934 -18.625 -15.43 1 96.69 87 GLU A O 1
ATOM 692 N N . GLN A 1 88 ? 2.443 -19.031 -17.547 1 97.12 88 GLN A N 1
ATOM 693 C CA . GLN A 1 88 ? 3.516 -20.016 -17.688 1 97.12 88 GLN A CA 1
ATOM 694 C C . GLN A 1 88 ? 4.883 -19.359 -17.484 1 97.12 88 GLN A C 1
ATOM 696 O O . GLN A 1 88 ? 5.742 -19.922 -16.797 1 97.12 88 GLN A O 1
ATOM 701 N N . GLU A 1 89 ? 5.074 -18.219 -18.062 1 97.31 89 GLU A N 1
ATOM 702 C CA . GLU A 1 89 ? 6.348 -17.516 -17.938 1 97.31 89 GLU A CA 1
ATOM 703 C C . GLU A 1 89 ? 6.602 -17.094 -16.484 1 97.31 89 GLU A C 1
ATOM 705 O O . GLU A 1 89 ? 7.727 -17.188 -16 1 97.31 89 GLU A O 1
ATOM 710 N N . ILE A 1 90 ? 5.594 -16.609 -15.844 1 97.75 90 ILE A N 1
ATOM 711 C CA . ILE A 1 90 ? 5.723 -16.141 -14.469 1 97.75 90 ILE A CA 1
ATOM 712 C C . ILE A 1 90 ? 6.066 -17.312 -13.555 1 97.75 90 ILE A C 1
ATOM 714 O O . ILE A 1 90 ? 6.977 -17.219 -12.727 1 97.75 90 ILE A O 1
ATOM 718 N N . LYS A 1 91 ? 5.371 -18.422 -13.711 1 97.56 91 LYS A N 1
ATOM 719 C CA . LYS A 1 91 ? 5.637 -19.594 -12.891 1 97.56 91 LYS A CA 1
ATOM 720 C C . LYS A 1 91 ? 7.066 -20.094 -13.078 1 97.56 91 LYS A C 1
ATOM 722 O O . LYS A 1 91 ? 7.77 -20.375 -12.109 1 97.56 91 LYS A O 1
ATOM 727 N N . ARG A 1 92 ? 7.465 -20.203 -14.328 1 97.69 92 ARG A N 1
ATOM 728 C CA . ARG A 1 92 ? 8.82 -20.641 -14.633 1 97.69 92 ARG A CA 1
ATOM 729 C C . ARG A 1 92 ? 9.852 -19.719 -13.992 1 97.69 92 ARG A C 1
ATOM 731 O O . ARG A 1 92 ? 10.836 -20.188 -13.406 1 97.69 92 ARG A O 1
ATOM 738 N N . TYR A 1 93 ? 9.633 -18.453 -14.172 1 98.06 93 TYR A N 1
ATOM 739 C CA . TYR A 1 93 ? 10.531 -17.438 -13.633 1 98.06 93 TYR A CA 1
ATOM 740 C C . TYR A 1 93 ? 10.664 -17.578 -12.117 1 98.06 93 TYR A C 1
ATOM 742 O O . TYR A 1 93 ? 11.773 -17.562 -11.578 1 98.06 93 TYR A O 1
ATOM 750 N N . LEU A 1 94 ? 9.516 -17.656 -11.406 1 98.12 94 LEU A N 1
ATOM 751 C CA . LEU A 1 94 ? 9.508 -17.75 -9.953 1 98.12 94 LEU A CA 1
ATOM 752 C C . LEU A 1 94 ? 10.195 -19.016 -9.484 1 98.12 94 LEU A C 1
ATOM 754 O O . LEU A 1 94 ? 10.875 -19.016 -8.453 1 98.12 94 LEU A O 1
ATOM 758 N N . VAL A 1 95 ? 10.047 -20.109 -10.195 1 98.06 95 VAL A N 1
ATOM 759 C CA . VAL A 1 95 ? 10.742 -21.344 -9.891 1 98.06 95 VAL A CA 1
ATOM 760 C C . VAL A 1 95 ? 12.25 -21.141 -10.023 1 98.06 95 VAL A C 1
ATOM 762 O O . VAL A 1 95 ? 13.023 -21.547 -9.148 1 98.06 95 VAL A O 1
ATOM 765 N N . GLU A 1 96 ? 12.648 -20.547 -11.109 1 97.69 96 GLU A N 1
ATOM 766 C CA . GLU A 1 96 ? 14.062 -20.25 -11.344 1 97.69 96 GLU A CA 1
ATOM 767 C C . GLU A 1 96 ? 14.648 -19.422 -10.203 1 97.69 96 GLU A C 1
ATOM 769 O O . GLU A 1 96 ? 15.82 -19.594 -9.852 1 97.69 96 GLU A O 1
ATOM 774 N N . LYS A 1 97 ? 13.852 -18.547 -9.695 1 97.94 97 LYS A N 1
ATOM 775 C CA . LYS A 1 97 ? 14.289 -17.656 -8.617 1 97.94 97 LYS A CA 1
ATOM 776 C C . LYS A 1 97 ? 14.117 -18.328 -7.258 1 97.94 97 LYS A C 1
ATOM 778 O O . LYS A 1 97 ? 14.461 -17.75 -6.227 1 97.94 97 LYS A O 1
ATOM 783 N N . SER A 1 98 ? 13.547 -19.5 -7.223 1 97.94 98 SER A N 1
ATOM 784 C CA . SER A 1 98 ? 13.297 -20.266 -6.004 1 97.94 98 SER A CA 1
ATOM 785 C C . SER A 1 98 ? 12.328 -19.531 -5.082 1 97.94 98 SER A C 1
ATOM 787 O O . SER A 1 98 ? 12.539 -19.469 -3.871 1 97.94 98 SER A O 1
ATOM 789 N N . VAL A 1 99 ? 11.359 -18.938 -5.645 1 98.25 99 VAL A N 1
ATOM 790 C CA . VAL A 1 99 ? 10.305 -18.25 -4.902 1 98.25 99 VAL A CA 1
ATOM 791 C C . VAL A 1 99 ? 9.023 -19.094 -4.938 1 98.25 99 VAL A C 1
ATOM 793 O O . VAL A 1 99 ? 8.539 -19.438 -6.012 1 98.25 99 VAL A O 1
ATOM 796 N N . SER A 1 100 ? 8.539 -19.453 -3.74 1 98.38 100 SER A N 1
ATOM 797 C CA . SER A 1 100 ? 7.246 -20.125 -3.656 1 98.38 100 SER A CA 1
ATOM 798 C C . SER A 1 100 ? 6.105 -19.188 -4.059 1 98.38 100 SER A C 1
ATOM 800 O O . SER A 1 100 ? 6.168 -17.984 -3.812 1 98.38 100 SER A O 1
ATOM 802 N N . TYR A 1 101 ? 5.09 -19.734 -4.68 1 98.44 101 TYR A N 1
ATOM 803 C CA . TYR A 1 101 ? 3.939 -18.969 -5.125 1 98.44 101 TYR A CA 1
ATOM 804 C C . TYR A 1 101 ? 2.652 -19.766 -4.988 1 98.44 101 TYR A C 1
ATOM 806 O O . TYR A 1 101 ? 2.682 -21 -4.969 1 98.44 101 TYR A O 1
ATOM 814 N N . SER A 1 102 ? 1.572 -19.094 -4.805 1 98.38 102 SER A N 1
ATOM 815 C CA . SER A 1 102 ? 0.264 -19.719 -4.703 1 98.38 102 SER A CA 1
ATOM 816 C C . SER A 1 102 ? -0.269 -20.109 -6.078 1 98.38 102 SER A C 1
ATOM 818 O O . SER A 1 102 ? 0.323 -19.766 -7.102 1 98.38 102 SER A O 1
ATOM 820 N N . ASP A 1 103 ? -1.422 -20.797 -6.047 1 98.06 103 ASP A N 1
ATOM 821 C CA . ASP A 1 103 ? -2.133 -21.031 -7.301 1 98.06 103 ASP A CA 1
ATOM 822 C C . ASP A 1 103 ? -2.607 -19.719 -7.918 1 98.06 103 ASP A C 1
ATOM 824 O O . ASP A 1 103 ? -2.871 -18.75 -7.203 1 98.06 103 ASP A O 1
ATOM 828 N N . ILE A 1 104 ? -2.699 -19.75 -9.242 1 98.12 104 ILE A N 1
ATOM 829 C CA . ILE A 1 104 ? -3.25 -18.594 -9.953 1 98.12 104 ILE A CA 1
ATOM 830 C C . ILE A 1 104 ? -4.777 -18.641 -9.914 1 98.12 104 ILE A C 1
ATOM 832 O O . ILE A 1 104 ? -5.375 -19.672 -10.234 1 98.12 104 ILE A O 1
ATOM 836 N N . GLU A 1 105 ? -5.34 -17.578 -9.445 1 97.88 105 GLU A N 1
ATOM 837 C CA . GLU A 1 105 ? -6.793 -17.453 -9.367 1 97.88 105 GLU A CA 1
ATOM 838 C C . GLU A 1 105 ? -7.254 -16.094 -9.898 1 97.88 105 GLU A C 1
ATOM 840 O O . GLU A 1 105 ? -6.434 -15.211 -10.156 1 97.88 105 GLU A O 1
ATOM 845 N N . ILE A 1 106 ? -8.57 -15.984 -10.117 1 97.5 106 ILE A N 1
ATOM 846 C CA . ILE A 1 106 ? -9.172 -14.727 -10.555 1 97.5 106 ILE A CA 1
ATOM 847 C C . ILE A 1 106 ? -9.633 -13.93 -9.336 1 97.5 106 ILE A C 1
ATOM 849 O O . ILE A 1 106 ? -10.453 -14.406 -8.547 1 97.5 106 ILE A O 1
ATOM 853 N N . HIS A 1 107 ? -9.094 -12.789 -9.195 1 96.69 107 HIS A N 1
ATOM 854 C CA . HIS A 1 107 ? -9.453 -11.906 -8.086 1 96.69 107 HIS A CA 1
ATOM 855 C C . HIS A 1 107 ? -9.805 -10.508 -8.594 1 96.69 107 HIS A C 1
ATOM 857 O O . HIS A 1 107 ? -9.43 -10.141 -9.711 1 96.69 107 HIS A O 1
ATOM 863 N N . TYR A 1 108 ? -10.555 -9.75 -7.797 1 97.62 108 TYR A N 1
ATOM 864 C CA . TYR A 1 108 ? -10.922 -8.375 -8.117 1 97.62 108 TYR A CA 1
ATOM 865 C C . TYR A 1 108 ? -9.828 -7.402 -7.699 1 97.62 108 TYR A C 1
ATOM 867 O O . TYR A 1 108 ? -9.297 -7.496 -6.59 1 97.62 108 TYR A O 1
ATOM 875 N N . GLY A 1 109 ? -9.367 -6.523 -8.594 1 97.94 109 GLY A N 1
ATOM 876 C CA . GLY A 1 109 ? -8.445 -5.434 -8.336 1 97.94 109 GLY A CA 1
ATOM 877 C C . GLY A 1 109 ? -8.922 -4.102 -8.875 1 97.94 109 GLY A C 1
ATOM 878 O O . GLY A 1 109 ? -10.109 -3.939 -9.18 1 97.94 109 GLY A O 1
ATOM 879 N N . ALA A 1 110 ? -8.055 -3.156 -8.914 1 98.31 110 ALA A N 1
ATOM 880 C CA . ALA A 1 110 ? -8.398 -1.777 -9.25 1 98.31 110 ALA A CA 1
ATOM 881 C C . ALA A 1 110 ? -8.992 -1.684 -10.656 1 98.31 110 ALA A C 1
ATOM 883 O O . ALA A 1 110 ? -9.82 -0.815 -10.93 1 98.31 110 ALA A O 1
ATOM 884 N N . GLU A 1 111 ? -8.625 -2.6 -11.531 1 97.81 111 GLU A N 1
ATOM 885 C CA . GLU A 1 111 ? -9.086 -2.525 -12.914 1 97.81 111 GLU A CA 1
ATOM 886 C C . GLU A 1 111 ? -10.195 -3.535 -13.18 1 97.81 111 GLU A C 1
ATOM 888 O O . GLU A 1 111 ? -10.719 -3.613 -14.297 1 97.81 111 GLU A O 1
ATOM 893 N N . GLY A 1 112 ? -10.555 -4.277 -12.203 1 97.62 112 GLY A N 1
ATOM 894 C CA . GLY A 1 112 ? -11.555 -5.324 -12.359 1 97.62 112 GLY A CA 1
ATOM 895 C C . GLY A 1 112 ? -11.023 -6.711 -12.062 1 97.62 112 GLY A C 1
ATOM 896 O O . GLY A 1 112 ? -9.984 -6.855 -11.406 1 97.62 112 GLY A O 1
ATOM 897 N N . TYR A 1 113 ? -11.766 -7.773 -12.477 1 98.06 113 TYR A N 1
ATOM 898 C CA . TYR A 1 113 ? -11.383 -9.156 -12.227 1 98.06 113 TYR A CA 1
ATOM 899 C C . TYR A 1 113 ? -10.266 -9.586 -13.172 1 98.06 113 TYR A C 1
ATOM 901 O O . TYR A 1 113 ? -10.352 -9.375 -14.383 1 98.06 113 TYR A O 1
ATOM 909 N N . GLY A 1 114 ? -9.227 -10.125 -12.641 1 97.69 114 GLY A N 1
ATOM 910 C CA . GLY A 1 114 ? -8.109 -10.641 -13.422 1 97.69 114 GLY A CA 1
ATOM 911 C C . GLY A 1 114 ? -7.297 -11.688 -12.68 1 97.69 114 GLY A C 1
ATOM 912 O O . GLY A 1 114 ? -7.512 -11.914 -11.484 1 97.69 114 GLY A O 1
ATOM 913 N N . PRO A 1 115 ? -6.395 -12.32 -13.375 1 98.06 115 PRO A N 1
ATOM 914 C CA . PRO A 1 115 ? -5.582 -13.359 -12.742 1 98.06 115 PRO A CA 1
ATOM 915 C C . PRO A 1 115 ? -4.57 -12.797 -11.75 1 98.06 115 PRO A C 1
ATOM 917 O O . PRO A 1 115 ? -4.016 -11.719 -11.969 1 98.06 115 PRO A O 1
ATOM 920 N N . SER A 1 116 ? -4.383 -13.5 -10.695 1 98.25 116 SER A N 1
ATOM 921 C CA . SER A 1 116 ? -3.334 -13.102 -9.758 1 98.25 116 SER A CA 1
ATOM 922 C C . SER A 1 116 ? -2.799 -14.297 -8.984 1 98.25 116 SER A C 1
ATOM 924 O O . SER A 1 116 ? -3.41 -15.367 -8.984 1 98.25 116 SER A O 1
ATOM 926 N N . LEU A 1 117 ? -1.661 -14.219 -8.492 1 98.62 117 LEU A N 1
ATOM 927 C CA . LEU A 1 117 ? -1.04 -15.148 -7.555 1 98.62 117 LEU A CA 1
ATOM 928 C C . LEU A 1 117 ? -0.34 -14.391 -6.43 1 98.62 117 LEU A C 1
ATOM 930 O O . LEU A 1 117 ? -0.158 -13.18 -6.508 1 98.62 117 LEU A O 1
ATOM 934 N N . TYR A 1 118 ? 0.005 -15.125 -5.383 1 98.69 118 TYR A N 1
ATOM 935 C CA . TYR A 1 118 ? 0.633 -14.531 -4.207 1 98.69 118 TYR A CA 1
ATOM 936 C C . TYR A 1 118 ? 2.027 -15.102 -3.986 1 98.69 118 TYR A C 1
ATOM 938 O O . TYR A 1 118 ? 2.25 -16.297 -4.168 1 98.69 118 TYR A O 1
ATOM 946 N N . ILE A 1 119 ? 2.926 -14.281 -3.6 1 98.75 119 ILE A N 1
ATOM 947 C CA . ILE A 1 119 ? 4.25 -14.664 -3.123 1 98.75 119 ILE A CA 1
ATOM 948 C C . ILE A 1 119 ? 4.531 -14 -1.779 1 98.75 119 ILE A C 1
ATOM 950 O O . ILE A 1 119 ? 3.744 -13.172 -1.314 1 98.75 119 ILE A O 1
ATOM 954 N N . GLU A 1 120 ? 5.633 -14.391 -1.137 1 98.25 120 GLU A N 1
ATOM 955 C CA . GLU A 1 120 ? 6.07 -13.781 0.114 1 98.25 120 GLU A CA 1
ATOM 956 C C . GLU A 1 120 ? 7.5 -13.258 0 1 98.25 120 GLU A C 1
ATOM 958 O O . GLU A 1 120 ? 8.352 -13.898 -0.615 1 98.25 120 GLU A O 1
ATOM 963 N N . ASP A 1 121 ? 7.672 -12.094 0.526 1 98.38 121 ASP A N 1
ATOM 964 C CA . ASP A 1 121 ? 9.047 -11.602 0.585 1 98.38 121 ASP A CA 1
ATOM 965 C C . ASP A 1 121 ? 9.812 -12.242 1.738 1 98.38 121 ASP A C 1
ATOM 967 O O . ASP A 1 121 ? 9.25 -13.047 2.488 1 98.38 121 ASP A O 1
ATOM 971 N N . PRO A 1 122 ? 11.102 -12 1.942 1 98.06 122 PRO A N 1
ATOM 972 C CA . PRO A 1 122 ? 11.93 -12.711 2.914 1 98.06 122 PRO A CA 1
ATOM 973 C C . PRO A 1 122 ? 11.461 -12.516 4.352 1 98.06 122 PRO A C 1
ATOM 975 O O . PRO A 1 122 ? 11.852 -13.266 5.246 1 98.06 122 PRO A O 1
ATOM 978 N N . GLU A 1 123 ? 10.68 -11.477 4.641 1 97.38 123 GLU A N 1
ATOM 979 C CA . GLU A 1 123 ? 10.188 -11.242 5.996 1 97.38 123 GLU A CA 1
ATOM 980 C C . GLU A 1 123 ? 8.68 -11.461 6.078 1 97.38 123 GLU A C 1
ATOM 982 O O . GLU A 1 123 ? 8.008 -10.867 6.922 1 97.38 123 GLU A O 1
ATOM 987 N N . ASN A 1 124 ? 8.141 -12.141 5.129 1 96.31 124 ASN A N 1
ATOM 988 C CA . ASN A 1 124 ? 6.809 -12.734 5.152 1 96.31 124 ASN A CA 1
ATOM 989 C C . ASN A 1 124 ? 5.73 -11.695 4.844 1 96.31 124 ASN A C 1
ATOM 991 O O . ASN A 1 124 ? 4.566 -11.883 5.203 1 96.31 124 ASN A O 1
ATOM 995 N N . ASN A 1 125 ? 6.082 -10.562 4.328 1 97.25 125 ASN A N 1
ATOM 996 C CA . ASN A 1 125 ? 5.035 -9.773 3.691 1 97.25 125 ASN A CA 1
ATOM 997 C C . ASN A 1 125 ? 4.449 -10.492 2.479 1 97.25 125 ASN A C 1
ATOM 999 O O . ASN A 1 125 ? 5.188 -11.031 1.652 1 97.25 125 ASN A O 1
ATOM 1003 N N . VAL A 1 126 ? 3.178 -10.43 2.4 1 97.75 126 VAL A N 1
ATOM 1004 C CA . VAL A 1 126 ? 2.508 -11.078 1.279 1 97.75 126 VAL A CA 1
ATOM 1005 C C . VAL A 1 126 ? 2.328 -10.086 0.135 1 97.75 126 VAL A C 1
ATOM 1007 O O . VAL A 1 126 ? 1.881 -8.953 0.349 1 97.75 126 VAL A O 1
ATOM 1010 N N . ILE A 1 127 ? 2.721 -10.5 -1.076 1 98.81 127 ILE A N 1
ATOM 1011 C CA . ILE A 1 127 ? 2.611 -9.688 -2.285 1 98.81 127 ILE A CA 1
ATOM 1012 C C . ILE A 1 127 ? 1.728 -10.398 -3.305 1 98.81 127 ILE A C 1
ATOM 1014 O O . ILE A 1 127 ? 1.981 -11.555 -3.658 1 98.81 127 ILE A O 1
ATOM 1018 N N . GLU A 1 128 ? 0.728 -9.727 -3.668 1 98.88 128 GLU A N 1
ATOM 1019 C CA . GLU A 1 128 ? -0.09 -10.203 -4.777 1 98.88 128 GLU A CA 1
ATOM 1020 C C . GLU A 1 128 ? 0.43 -9.68 -6.113 1 98.88 128 GLU A C 1
ATOM 1022 O O . GLU A 1 128 ? 0.693 -8.484 -6.254 1 98.88 128 GLU A O 1
ATOM 1027 N N . LEU A 1 129 ? 0.683 -10.539 -7.051 1 98.81 129 LEU A N 1
ATOM 1028 C CA . LEU A 1 129 ? 0.994 -10.188 -8.438 1 98.81 129 LEU A CA 1
ATOM 1029 C C . LEU A 1 129 ? -0.227 -10.375 -9.328 1 98.81 129 LEU A C 1
ATOM 1031 O O . LEU A 1 129 ? -0.708 -11.5 -9.5 1 98.81 129 LEU A O 1
ATOM 1035 N N . LYS A 1 130 ? -0.713 -9.266 -9.828 1 98.75 130 LYS A N 1
ATOM 1036 C CA . LYS A 1 130 ? -2.004 -9.297 -10.516 1 98.75 130 LYS A CA 1
ATOM 1037 C C . LYS A 1 130 ? -1.866 -8.859 -11.969 1 98.75 130 LYS A C 1
ATOM 1039 O O . LYS A 1 130 ? -1.17 -7.883 -12.266 1 98.75 130 LYS A O 1
ATOM 1044 N N . GLY A 1 131 ? -2.48 -9.609 -12.852 1 98.31 131 GLY A N 1
ATOM 1045 C CA . GLY A 1 131 ? -2.545 -9.242 -14.258 1 98.31 131 GLY A CA 1
ATOM 1046 C C . GLY A 1 131 ? -3.717 -8.336 -14.586 1 98.31 131 GLY A C 1
ATOM 1047 O O . GLY A 1 131 ? -4.465 -7.93 -13.688 1 98.31 131 GLY A O 1
ATOM 1048 N N . ALA A 1 132 ? -3.863 -7.977 -15.859 1 97.06 132 ALA A N 1
ATOM 1049 C CA . ALA A 1 132 ? -4.926 -7.094 -16.344 1 97.06 132 ALA A CA 1
ATOM 1050 C C . ALA A 1 132 ? -6.297 -7.727 -16.125 1 97.06 132 ALA A C 1
ATOM 1052 O O . ALA A 1 132 ? -6.422 -8.953 -16.062 1 97.06 132 ALA A O 1
ATOM 1053 N N . ALA A 1 133 ? -7.27 -6.801 -15.977 1 96 133 ALA A N 1
ATOM 1054 C CA . ALA A 1 133 ? -8.648 -7.285 -15.914 1 96 133 ALA A CA 1
ATOM 1055 C C . ALA A 1 133 ? -9.062 -7.934 -17.234 1 96 133 ALA A C 1
ATOM 1057 O O . ALA A 1 133 ? -8.672 -7.469 -18.312 1 96 133 ALA A O 1
ATOM 1058 N N . ASN A 1 134 ? -9.727 -9.031 -17.016 1 87.75 134 ASN A N 1
ATOM 1059 C CA . ASN A 1 134 ? -10.32 -9.711 -18.156 1 87.75 134 ASN A CA 1
ATOM 1060 C C . ASN A 1 134 ? -11.672 -9.109 -18.531 1 87.75 134 ASN A C 1
ATOM 1062 O O . ASN A 1 134 ? -12.633 -9.195 -17.766 1 87.75 134 ASN A O 1
ATOM 1066 N N . SER A 1 135 ? -11.641 -8.266 -19.594 1 72.25 135 SER A N 1
ATOM 1067 C CA . SER A 1 135 ? -12.859 -7.605 -20.031 1 72.25 135 SER A CA 1
ATOM 1068 C C . SER A 1 135 ? -13.992 -8.609 -20.25 1 72.25 135 SER A C 1
ATOM 1070 O O . SER A 1 135 ? -15.164 -8.25 -20.188 1 72.25 135 SER A O 1
ATOM 1072 N N . ASN A 1 136 ? -13.664 -9.773 -20.5 1 68.19 136 ASN A N 1
ATOM 1073 C CA . ASN A 1 136 ? -14.695 -10.766 -20.797 1 68.19 136 ASN A CA 1
ATOM 1074 C C . ASN A 1 136 ? -15.234 -11.414 -19.531 1 68.19 136 ASN A C 1
ATOM 1076 O O . ASN A 1 136 ? -16.094 -12.297 -19.594 1 68.19 136 ASN A O 1
ATOM 1080 N N . LEU A 1 137 ? -14.805 -10.984 -18.469 1 59.78 137 LEU A N 1
ATOM 1081 C CA . LEU A 1 137 ? -15.305 -11.531 -17.203 1 59.78 137 LEU A CA 1
ATOM 1082 C C . LEU A 1 137 ? -16.328 -10.586 -16.562 1 59.78 137 LEU A C 1
ATOM 1084 O O . LEU A 1 137 ? -16.172 -9.367 -16.641 1 59.78 137 LEU A O 1
ATOM 1088 N N . MET B 1 1 ? 11.031 -11.398 -17.812 1 85.56 1 MET B N 1
ATOM 1089 C CA . MET B 1 1 ? 11.172 -10.781 -16.5 1 85.56 1 MET B CA 1
ATOM 1090 C C . MET B 1 1 ? 9.883 -10.055 -16.094 1 85.56 1 MET B C 1
ATOM 1092 O O . MET B 1 1 ? 9.109 -9.633 -16.969 1 85.56 1 MET B O 1
ATOM 1096 N N . LEU B 1 2 ? 9.508 -10.008 -14.75 1 94.31 2 LEU B N 1
ATOM 1097 C CA . LEU B 1 2 ? 8.297 -9.352 -14.281 1 94.31 2 LEU B CA 1
ATOM 1098 C C . LEU B 1 2 ? 8.367 -7.844 -14.492 1 94.31 2 LEU B C 1
ATOM 1100 O O . LEU B 1 2 ? 9.414 -7.23 -14.258 1 94.31 2 LEU B O 1
ATOM 1104 N N . GLN B 1 3 ? 7.359 -7.281 -15.039 1 96.75 3 GLN B N 1
ATOM 1105 C CA . GLN B 1 3 ? 7.258 -5.832 -15.188 1 96.75 3 GLN B CA 1
ATOM 1106 C C . GLN B 1 3 ? 6.094 -5.273 -14.375 1 96.75 3 GLN B C 1
ATOM 1108 O O . GLN B 1 3 ? 4.934 -5.59 -14.648 1 96.75 3 GLN B O 1
ATOM 1113 N N . ILE B 1 4 ? 6.461 -4.43 -13.438 1 98.5 4 ILE B N 1
ATOM 1114 C CA . ILE B 1 4 ? 5.449 -3.816 -12.578 1 98.5 4 ILE B CA 1
ATOM 1115 C C . ILE B 1 4 ? 4.93 -2.537 -13.234 1 98.5 4 ILE B C 1
ATOM 1117 O O . ILE B 1 4 ? 5.711 -1.724 -13.734 1 98.5 4 ILE B O 1
ATOM 1121 N N . LYS B 1 5 ? 3.629 -2.34 -13.25 1 98.56 5 LYS B N 1
ATOM 1122 C CA . LYS B 1 5 ? 3.039 -1.091 -13.727 1 98.56 5 LYS B CA 1
ATOM 1123 C C . LYS B 1 5 ? 2.871 -0.094 -12.578 1 98.56 5 LYS B C 1
ATOM 1125 O O . LYS B 1 5 ? 3.264 1.068 -12.703 1 98.56 5 LYS B O 1
ATOM 1130 N N . ASN B 1 6 ? 2.289 -0.468 -11.531 1 98.75 6 ASN B N 1
ATOM 1131 C CA . ASN B 1 6 ? 1.971 0.344 -10.359 1 98.75 6 ASN B CA 1
ATOM 1132 C C . ASN B 1 6 ? 1.44 -0.509 -9.211 1 98.75 6 ASN B C 1
ATOM 1134 O O . ASN B 1 6 ? 1.311 -1.728 -9.344 1 98.75 6 ASN B O 1
ATOM 1138 N N . ILE B 1 7 ? 1.302 0.05 -8.031 1 98.94 7 ILE B N 1
ATOM 1139 C CA . ILE B 1 7 ? 0.582 -0.588 -6.938 1 98.94 7 ILE B CA 1
ATOM 1140 C C . ILE B 1 7 ? -0.918 -0.561 -7.219 1 98.94 7 ILE B C 1
ATOM 1142 O O . ILE B 1 7 ? -1.496 0.507 -7.438 1 98.94 7 ILE B O 1
ATOM 1146 N N . ASP B 1 8 ? -1.479 -1.733 -7.25 1 98.94 8 ASP B N 1
ATOM 1147 C CA . ASP B 1 8 ? -2.904 -1.882 -7.527 1 98.94 8 ASP B CA 1
ATOM 1148 C C . ASP B 1 8 ? -3.74 -1.58 -6.285 1 98.94 8 ASP B C 1
ATOM 1150 O O . ASP B 1 8 ? -4.703 -0.812 -6.348 1 98.94 8 ASP B O 1
ATOM 1154 N N . HIS B 1 9 ? -3.43 -2.221 -5.215 1 98.94 9 HIS B N 1
ATOM 1155 C CA . HIS B 1 9 ? -4.156 -1.97 -3.975 1 98.94 9 HIS B CA 1
ATOM 1156 C C . HIS B 1 9 ? -3.332 -2.389 -2.76 1 98.94 9 HIS B C 1
ATOM 1158 O O . HIS B 1 9 ? -2.318 -3.076 -2.9 1 98.94 9 HIS B O 1
ATOM 1164 N N . VAL B 1 10 ? -3.729 -1.895 -1.634 1 98.88 10 VAL B N 1
ATOM 1165 C CA . VAL B 1 10 ? -3.252 -2.322 -0.323 1 98.88 10 VAL B CA 1
ATOM 1166 C C . VAL B 1 10 ? -4.422 -2.854 0.504 1 98.88 10 VAL B C 1
ATOM 1168 O O . VAL B 1 10 ? -5.543 -2.355 0.396 1 98.88 10 VAL B O 1
ATOM 1171 N N . VAL B 1 11 ? -4.16 -3.875 1.288 1 98.62 11 VAL B N 1
ATOM 1172 C CA . VAL B 1 11 ? -5.18 -4.457 2.156 1 98.62 11 VAL B CA 1
ATOM 1173 C C . VAL B 1 11 ? -4.797 -4.242 3.619 1 98.62 11 VAL B C 1
ATOM 1175 O O . VAL B 1 11 ? -3.76 -4.73 4.074 1 98.62 11 VAL B O 1
ATOM 1178 N N . ILE B 1 12 ? -5.637 -3.553 4.309 1 98.06 12 ILE B N 1
ATOM 1179 C CA . ILE B 1 12 ? -5.375 -3.254 5.711 1 98.06 12 ILE B CA 1
ATOM 1180 C C . ILE B 1 12 ? -6.301 -4.082 6.598 1 98.06 12 ILE B C 1
ATOM 1182 O O . ILE B 1 12 ? -7.461 -4.309 6.254 1 98.06 12 ILE B O 1
ATOM 1186 N N . ARG B 1 13 ? -5.785 -4.52 7.734 1 97.38 13 ARG B N 1
ATOM 1187 C CA . ARG B 1 13 ? -6.551 -5.285 8.719 1 97.38 13 ARG B CA 1
ATOM 1188 C C . ARG B 1 13 ? -7.199 -4.367 9.742 1 97.38 13 ARG B C 1
ATOM 1190 O O . ARG B 1 13 ? -6.562 -3.439 10.242 1 97.38 13 ARG B O 1
ATOM 1197 N N . ALA B 1 14 ? -8.422 -4.613 10.016 1 97.31 14 ALA B N 1
ATOM 1198 C CA . ALA B 1 14 ? -9.156 -3.705 10.898 1 97.31 14 ALA B CA 1
ATOM 1199 C C . ALA B 1 14 ? -9.914 -4.477 11.969 1 97.31 14 ALA B C 1
ATOM 1201 O O . ALA B 1 14 ? -10.5 -5.527 11.695 1 97.31 14 ALA B O 1
ATOM 1202 N N . ARG B 1 15 ? -9.938 -3.939 13.164 1 96.38 15 ARG B N 1
ATOM 1203 C CA . ARG B 1 15 ? -10.797 -4.422 14.242 1 96.38 15 ARG B CA 1
ATOM 1204 C C . ARG B 1 15 ? -12.25 -4.031 14 1 96.38 15 ARG B C 1
ATOM 1206 O O . ARG B 1 15 ? -13.164 -4.82 14.25 1 96.38 15 ARG B O 1
ATOM 1213 N N . ASN B 1 16 ? -12.516 -2.854 13.57 1 97.12 16 ASN B N 1
ATOM 1214 C CA . ASN B 1 16 ? -13.836 -2.301 13.305 1 97.12 16 ASN B CA 1
ATOM 1215 C C . ASN B 1 16 ? -13.961 -1.783 11.875 1 97.12 16 ASN B C 1
ATOM 1217 O O . ASN B 1 16 ? -13.812 -0.584 11.633 1 97.12 16 ASN B O 1
ATOM 1221 N N . PRO B 1 17 ? -14.289 -2.711 10.953 1 97.56 17 PRO B N 1
ATOM 1222 C CA . PRO B 1 17 ? -14.344 -2.316 9.547 1 97.56 17 PRO B CA 1
ATOM 1223 C C . PRO B 1 17 ? -15.32 -1.173 9.289 1 97.56 17 PRO B C 1
ATOM 1225 O O . PRO B 1 17 ? -15.07 -0.32 8.43 1 97.56 17 PRO B O 1
ATOM 1228 N N . GLU B 1 18 ? -16.406 -1.113 9.961 1 97.38 18 GLU B N 1
ATOM 1229 C CA . GLU B 1 18 ? -17.406 -0.069 9.75 1 97.38 18 GLU B CA 1
ATOM 1230 C C . GLU B 1 18 ? -16.812 1.315 10.008 1 97.38 18 GLU B C 1
ATOM 1232 O O . GLU B 1 18 ? -17.016 2.238 9.211 1 97.38 18 GLU B O 1
ATOM 1237 N N . THR B 1 19 ? -16.141 1.485 11.133 1 98.38 19 THR B N 1
ATOM 1238 C CA . THR B 1 19 ? -15.508 2.752 11.477 1 98.38 19 THR B CA 1
ATOM 1239 C C . THR B 1 19 ? -14.453 3.129 10.438 1 98.38 19 THR B C 1
ATOM 1241 O O . THR B 1 19 ? -14.344 4.297 10.055 1 98.38 19 THR B O 1
ATOM 1244 N N . MET B 1 20 ? -13.727 2.146 9.984 1 98.44 20 MET B N 1
ATOM 1245 C CA . MET B 1 20 ? -12.688 2.377 8.984 1 98.44 20 MET B CA 1
ATOM 1246 C C . MET B 1 20 ? -13.297 2.811 7.656 1 98.44 20 MET B C 1
ATOM 1248 O O . MET B 1 20 ? -12.836 3.779 7.047 1 98.44 20 MET B O 1
ATOM 1252 N N . ILE B 1 21 ? -14.305 2.111 7.25 1 98.5 21 ILE B N 1
ATOM 1253 C CA . ILE B 1 21 ? -14.969 2.436 5.996 1 98.5 21 ILE B CA 1
ATOM 1254 C C . ILE B 1 21 ? -15.516 3.861 6.051 1 98.5 21 ILE B C 1
ATOM 1256 O O . ILE B 1 21 ? -15.352 4.633 5.102 1 98.5 21 ILE B O 1
ATOM 1260 N N . ARG B 1 22 ? -16.125 4.238 7.137 1 98.5 22 ARG B N 1
ATOM 1261 C CA . ARG B 1 22 ? -16.656 5.586 7.309 1 98.5 22 ARG B CA 1
ATOM 1262 C C . ARG B 1 22 ? -15.562 6.633 7.18 1 98.5 22 ARG B C 1
ATOM 1264 O O . ARG B 1 22 ? -15.742 7.648 6.504 1 98.5 22 ARG B O 1
ATOM 1271 N N . PHE B 1 23 ? -14.477 6.371 7.805 1 98.75 23 PHE B N 1
ATOM 1272 C CA . PHE B 1 23 ? -13.359 7.312 7.742 1 98.75 23 PHE B CA 1
ATOM 1273 C C . PHE B 1 23 ? -12.875 7.48 6.309 1 98.75 23 PHE B C 1
ATOM 1275 O O . PHE B 1 23 ? -12.75 8.602 5.82 1 98.75 23 PHE B O 1
ATOM 1282 N N . TYR B 1 24 ? -12.555 6.422 5.602 1 98.81 24 TYR B N 1
ATOM 1283 C CA . TYR B 1 24 ? -11.977 6.48 4.266 1 98.81 24 TYR B CA 1
ATOM 1284 C C . TYR B 1 24 ? -12.969 7.066 3.268 1 98.81 24 TYR B C 1
ATOM 1286 O O . TYR B 1 24 ? -12.578 7.75 2.318 1 98.81 24 TYR B O 1
ATOM 1294 N N . CYS B 1 25 ? -14.227 6.816 3.498 1 98.38 25 CYS B N 1
ATOM 1295 C CA . CYS B 1 25 ? -15.234 7.355 2.598 1 98.38 25 CYS B CA 1
ATOM 1296 C C . CYS B 1 25 ? -15.516 8.82 2.912 1 98.38 25 CYS B C 1
ATOM 1298 O O . CYS B 1 25 ? -15.516 9.664 2.014 1 98.38 25 CYS B O 1
ATOM 1300 N N . ASP B 1 26 ? -15.68 9.172 4.168 1 97.81 26 ASP B N 1
ATOM 1301 C CA . ASP B 1 26 ? -16.125 10.5 4.559 1 97.81 26 ASP B CA 1
ATOM 1302 C C . ASP B 1 26 ? -14.953 11.492 4.543 1 97.81 26 ASP B C 1
ATOM 1304 O O . ASP B 1 26 ? -15.141 12.672 4.246 1 97.81 26 ASP B O 1
ATOM 1308 N N . VAL B 1 27 ? -13.805 11.016 4.898 1 98 27 VAL B N 1
ATOM 1309 C CA . VAL B 1 27 ? -12.672 11.922 5.035 1 98 27 VAL B CA 1
ATOM 1310 C C . VAL B 1 27 ? -11.852 11.922 3.748 1 98 27 VAL B C 1
ATOM 1312 O O . VAL B 1 27 ? -11.414 12.977 3.283 1 98 27 VAL B O 1
ATOM 1315 N N . LEU B 1 28 ? -11.648 10.742 3.141 1 98.12 28 LEU B N 1
ATOM 1316 C CA . LEU B 1 28 ? -10.719 10.648 2.02 1 98.12 28 LEU B CA 1
ATOM 1317 C C . LEU B 1 28 ? -11.477 10.531 0.698 1 98.12 28 LEU B C 1
ATOM 1319 O O . LEU B 1 28 ? -10.867 10.328 -0.354 1 98.12 28 LEU B O 1
ATOM 1323 N N . ALA B 1 29 ? -12.766 10.617 0.754 1 96.88 29 ALA B N 1
ATOM 1324 C CA . ALA B 1 29 ? -13.641 10.648 -0.417 1 96.88 29 ALA B CA 1
ATOM 1325 C C . ALA B 1 29 ? -13.516 9.359 -1.229 1 96.88 29 ALA B C 1
ATOM 1327 O O . ALA B 1 29 ? -13.617 9.383 -2.457 1 96.88 29 ALA B O 1
ATOM 1328 N N . CYS B 1 30 ? -13.094 8.305 -0.59 1 98.44 30 CYS B N 1
ATOM 1329 C CA . CYS B 1 30 ? -13.211 6.992 -1.209 1 98.44 30 CYS B CA 1
ATOM 1330 C C . CYS B 1 30 ? -14.664 6.57 -1.32 1 98.44 30 CYS B C 1
ATOM 1332 O O . CYS B 1 30 ? -15.562 7.289 -0.874 1 98.44 30 CYS B O 1
ATOM 1334 N N . HIS B 1 31 ? -14.906 5.52 -1.993 1 97.81 31 HIS B N 1
ATOM 1335 C CA . HIS B 1 31 ? -16.25 4.934 -1.966 1 97.81 31 HIS B CA 1
ATOM 1336 C C . HIS B 1 31 ? -16.172 3.41 -1.974 1 97.81 31 HIS B C 1
ATOM 1338 O O . HIS B 1 31 ? -15.258 2.826 -2.551 1 97.81 31 HIS B O 1
ATOM 1344 N N . LEU B 1 32 ? -17.156 2.762 -1.343 1 98.31 32 LEU B N 1
ATOM 1345 C CA . LEU B 1 32 ? -17.25 1.307 -1.282 1 98.31 32 LEU B CA 1
ATOM 1346 C C . LEU B 1 32 ? -17.641 0.729 -2.639 1 98.31 32 LEU B C 1
ATOM 1348 O O . LEU B 1 32 ? -18.766 0.928 -3.102 1 98.31 32 LEU B O 1
ATOM 1352 N N . GLU B 1 33 ? -16.719 0.099 -3.232 1 98.38 33 GLU B N 1
ATOM 1353 C CA . GLU B 1 33 ? -16.922 -0.426 -4.578 1 98.38 33 GLU B CA 1
ATOM 1354 C C . GLU B 1 33 ? -17.438 -1.86 -4.543 1 98.38 33 GLU B C 1
ATOM 1356 O O . GLU B 1 33 ? -18.297 -2.236 -5.34 1 98.38 33 GLU B O 1
ATOM 1361 N N . LYS B 1 34 ? -16.859 -2.727 -3.729 1 97.81 34 LYS B N 1
ATOM 1362 C CA . LYS B 1 34 ? -17.234 -4.133 -3.582 1 97.81 34 LYS B CA 1
ATOM 1363 C C . LYS B 1 34 ? -17.047 -4.602 -2.143 1 97.81 34 LYS B C 1
ATOM 1365 O O . LYS B 1 34 ? -16.156 -4.125 -1.44 1 97.81 34 LYS B O 1
ATOM 1370 N N . SER B 1 35 ? -17.922 -5.465 -1.746 1 96.75 35 SER B N 1
ATOM 1371 C CA . SER B 1 35 ? -17.766 -6.051 -0.419 1 96.75 35 SER B CA 1
ATOM 1372 C C . SER B 1 35 ? -18.203 -7.508 -0.4 1 96.75 35 SER B C 1
ATOM 1374 O O . SER B 1 35 ? -19.016 -7.926 -1.227 1 96.75 35 SER B O 1
ATOM 1376 N N . SER B 1 36 ? -17.562 -8.211 0.369 1 94.94 36 SER B N 1
ATOM 1377 C CA . SER B 1 36 ? -17.953 -9.578 0.686 1 94.94 36 SER B CA 1
ATOM 1378 C C . SER B 1 36 ? -18.031 -9.797 2.193 1 94.94 36 SER B C 1
ATOM 1380 O O . SER B 1 36 ? -17.031 -10.047 2.846 1 94.94 36 SER B O 1
ATOM 1382 N N . GLU B 1 37 ? -19.172 -9.727 2.721 1 87.38 37 GLU B N 1
ATOM 1383 C CA . GLU B 1 37 ? -19.391 -9.906 4.152 1 87.38 37 GLU B CA 1
ATOM 1384 C C . GLU B 1 37 ? -18.953 -11.297 4.605 1 87.38 37 GLU B C 1
ATOM 1386 O O . GLU B 1 37 ? -18.469 -11.469 5.727 1 87.38 37 GLU B O 1
ATOM 1391 N N . LYS B 1 38 ? -19.094 -12.227 3.67 1 88.75 38 LYS B N 1
ATOM 1392 C CA . LYS B 1 38 ? -18.781 -13.609 3.98 1 88.75 38 LYS B CA 1
ATOM 1393 C C . LYS B 1 38 ? -17.312 -13.75 4.402 1 88.75 38 LYS B C 1
ATOM 1395 O O . LYS B 1 38 ? -17 -14.477 5.352 1 88.75 38 LYS B O 1
ATOM 1400 N N . ILE B 1 39 ? -16.516 -13.039 3.801 1 92 39 ILE B N 1
ATOM 1401 C CA . ILE B 1 39 ? -15.094 -13.219 4.105 1 92 39 ILE B CA 1
ATOM 1402 C C . ILE B 1 39 ? -14.555 -11.969 4.793 1 92 39 ILE B C 1
ATOM 1404 O O . ILE B 1 39 ? -13.352 -11.859 5.043 1 92 39 ILE B O 1
ATOM 1408 N N . GLY B 1 40 ? -15.445 -10.953 5.055 1 95.62 40 GLY B N 1
ATOM 1409 C CA . GLY B 1 40 ? -15.055 -9.742 5.766 1 95.62 40 GLY B CA 1
ATOM 1410 C C . GLY B 1 40 ? -14.156 -8.836 4.953 1 95.62 40 GLY B C 1
ATOM 1411 O O . GLY B 1 40 ? -13.164 -8.305 5.469 1 95.62 40 GLY B O 1
ATOM 1412 N N . LEU B 1 41 ? -14.383 -8.75 3.678 1 97.94 41 LEU B N 1
ATOM 1413 C CA . LEU B 1 41 ? -13.594 -7.941 2.756 1 97.94 41 LEU B CA 1
ATOM 1414 C C . LEU B 1 41 ? -14.398 -6.762 2.23 1 97.94 41 LEU B C 1
ATOM 1416 O O . LEU B 1 41 ? -15.539 -6.93 1.784 1 97.94 41 LEU B O 1
ATOM 1420 N N . TYR B 1 42 ? -13.836 -5.578 2.301 1 98.5 42 TYR B N 1
ATOM 1421 C CA . TYR B 1 42 ? -14.406 -4.332 1.802 1 98.5 42 TYR B CA 1
ATOM 1422 C C . TYR B 1 42 ? -13.414 -3.594 0.916 1 98.5 42 TYR B C 1
ATOM 1424 O O . TYR B 1 42 ? -12.352 -3.174 1.382 1 98.5 42 TYR B O 1
ATOM 1432 N N . GLN B 1 43 ? -13.734 -3.486 -0.34 1 98.81 43 GLN B N 1
ATOM 1433 C CA . GLN B 1 43 ? -12.828 -2.867 -1.298 1 98.81 43 GLN B CA 1
ATOM 1434 C C . GLN B 1 43 ? -13.273 -1.452 -1.648 1 98.81 43 GLN B C 1
ATOM 1436 O O . GLN B 1 43 ? -14.352 -1.259 -2.215 1 98.81 43 GLN B O 1
ATOM 1441 N N . LEU B 1 44 ? -12.469 -0.453 -1.279 1 98.88 44 LEU B N 1
ATOM 1442 C CA . LEU B 1 44 ? -12.789 0.96 -1.453 1 98.88 44 LEU B CA 1
ATOM 1443 C C . LEU B 1 44 ? -12.031 1.547 -2.639 1 98.88 44 LEU B C 1
ATOM 1445 O O . LEU B 1 44 ? -10.805 1.441 -2.709 1 98.88 44 LEU B O 1
ATOM 1449 N N . ARG B 1 45 ? -12.766 2.174 -3.562 1 98.88 45 ARG B N 1
ATOM 1450 C CA . ARG B 1 45 ? -12.141 2.879 -4.68 1 98.88 45 ARG B CA 1
ATOM 1451 C C . ARG B 1 45 ? -11.383 4.109 -4.199 1 98.88 45 ARG B C 1
ATOM 1453 O O . ARG B 1 45 ? -11.938 4.941 -3.471 1 98.88 45 ARG B O 1
ATOM 1460 N N . ALA B 1 46 ? -10.164 4.262 -4.461 1 98.69 46 ALA B N 1
ATOM 1461 C CA . ALA B 1 46 ? -9.289 5.395 -4.191 1 98.69 46 ALA B CA 1
ATOM 1462 C C . ALA B 1 46 ? -8.555 5.832 -5.457 1 98.69 46 ALA B C 1
ATOM 1464 O O . ALA B 1 46 ? -7.387 5.488 -5.656 1 98.69 46 ALA B O 1
ATOM 1465 N N . GLY B 1 47 ? -9.211 6.668 -6.312 1 98.44 47 GLY B N 1
ATOM 1466 C CA . GLY B 1 47 ? -8.656 6.992 -7.617 1 98.44 47 GLY B CA 1
ATOM 1467 C C . GLY B 1 47 ? -8.453 5.773 -8.5 1 98.44 47 GLY B C 1
ATOM 1468 O O . GLY B 1 47 ? -9.383 4.984 -8.695 1 98.44 47 GLY B O 1
ATOM 1469 N N . ALA B 1 48 ? -7.254 5.617 -9.047 1 98.56 48 ALA B N 1
ATOM 1470 C CA . ALA B 1 48 ? -6.926 4.512 -9.945 1 98.56 48 ALA B CA 1
ATOM 1471 C C . ALA B 1 48 ? -6.602 3.244 -9.156 1 98.56 48 ALA B C 1
ATOM 1473 O O . ALA B 1 48 ? -6.371 2.184 -9.734 1 98.56 48 ALA B O 1
ATOM 1474 N N . SER B 1 49 ? -6.598 3.283 -7.832 1 98.88 49 SER B N 1
ATOM 1475 C CA . SER B 1 49 ? -6.223 2.174 -6.961 1 98.88 49 SER B CA 1
ATOM 1476 C C . SER B 1 49 ? -7.383 1.766 -6.059 1 98.88 49 SER B C 1
ATOM 1478 O O . SER B 1 49 ? -8.484 2.312 -6.168 1 98.88 49 SER B O 1
ATOM 1480 N N . LEU B 1 50 ? -7.168 0.755 -5.246 1 98.88 50 LEU B N 1
ATOM 1481 C CA . LEU B 1 50 ? -8.086 0.369 -4.176 1 98.88 50 LEU B CA 1
ATOM 1482 C C . LEU B 1 50 ? -7.383 0.401 -2.822 1 98.88 50 LEU B C 1
ATOM 1484 O O . LEU B 1 50 ? -6.172 0.186 -2.74 1 98.88 50 LEU B O 1
ATOM 1488 N N . ILE B 1 51 ? -8.141 0.709 -1.819 1 98.94 51 ILE B N 1
ATOM 1489 C CA . ILE B 1 51 ? -7.793 0.463 -0.424 1 98.94 51 ILE B CA 1
ATOM 1490 C C . ILE B 1 51 ? -8.758 -0.556 0.175 1 98.94 51 ILE B C 1
ATOM 1492 O O . ILE B 1 51 ? -9.922 -0.236 0.446 1 98.94 51 ILE B O 1
ATOM 1496 N N . ASP B 1 52 ? -8.266 -1.746 0.36 1 98.81 52 ASP B N 1
ATOM 1497 C CA . ASP B 1 52 ? -9.109 -2.828 0.866 1 98.81 52 ASP B CA 1
ATOM 1498 C C . ASP B 1 52 ? -9.016 -2.932 2.387 1 98.81 52 ASP B C 1
ATOM 1500 O O . ASP B 1 52 ? -7.938 -2.756 2.959 1 98.81 52 ASP B O 1
ATOM 1504 N N . ILE B 1 53 ? -10.141 -3.242 2.996 1 98.56 53 ILE B N 1
ATOM 1505 C CA . ILE B 1 53 ? -10.227 -3.475 4.434 1 98.56 53 ILE B CA 1
ATOM 1506 C C . ILE B 1 53 ? -10.695 -4.902 4.699 1 98.56 53 ILE B C 1
ATOM 1508 O O . ILE B 1 53 ? -11.68 -5.359 4.117 1 98.56 53 ILE B O 1
ATOM 1512 N N . VAL B 1 54 ? -9.953 -5.621 5.527 1 98 54 VAL B N 1
ATOM 1513 C CA . VAL B 1 54 ? -10.383 -6.945 5.961 1 98 54 VAL B CA 1
ATOM 1514 C C . VAL B 1 54 ? -10.594 -6.949 7.473 1 98 54 VAL B C 1
ATOM 1516 O O . VAL B 1 54 ? -9.797 -6.383 8.219 1 98 54 VAL B O 1
ATOM 1519 N N . SER B 1 55 ? -11.688 -7.551 7.848 1 97.12 55 SER B N 1
ATOM 1520 C CA . SER B 1 55 ? -12 -7.672 9.266 1 97.12 55 SER B CA 1
ATOM 1521 C C . SER B 1 55 ? -11.125 -8.719 9.945 1 97.12 55 SER B C 1
ATOM 1523 O O . SER B 1 55 ? -11.031 -9.852 9.469 1 97.12 55 SER B O 1
ATOM 1525 N N . VAL B 1 56 ? -10.523 -8.383 11.141 1 95.38 56 VAL B N 1
ATOM 1526 C CA . VAL B 1 56 ? -9.68 -9.336 11.859 1 95.38 56 VAL B CA 1
ATOM 1527 C C . VAL B 1 56 ? -10.531 -10.492 12.375 1 95.38 56 VAL B C 1
ATOM 1529 O O . VAL B 1 56 ? -10.008 -11.547 12.734 1 95.38 56 VAL B O 1
ATOM 1532 N N . GLN B 1 57 ? -11.867 -10.305 12.375 1 92.75 57 GLN B N 1
ATOM 1533 C CA . GLN B 1 57 ? -12.781 -11.344 12.82 1 92.75 57 GLN B CA 1
ATOM 1534 C C . GLN B 1 57 ? -13.273 -12.188 11.648 1 92.75 57 GLN B C 1
ATOM 1536 O O . GLN B 1 57 ? -13.914 -13.219 11.844 1 92.75 57 GLN B O 1
ATOM 1541 N N . GLY B 1 58 ? -13.055 -11.688 10.484 1 91.69 58 GLY B N 1
ATOM 1542 C CA . GLY B 1 58 ? -13.477 -12.398 9.289 1 91.69 58 GLY B CA 1
ATOM 1543 C C . GLY B 1 58 ? -12.477 -13.461 8.844 1 91.69 58 GLY B C 1
ATOM 1544 O O . GLY B 1 58 ? -11.367 -13.531 9.375 1 91.69 58 GLY B O 1
ATOM 1545 N N . GLU B 1 59 ? -12.906 -14.242 7.91 1 90.94 59 GLU B N 1
ATOM 1546 C CA . GLU B 1 59 ? -12.102 -15.359 7.422 1 90.94 59 GLU B CA 1
ATOM 1547 C C . GLU B 1 59 ? -10.727 -14.891 6.957 1 90.94 59 GLU B C 1
ATOM 1549 O O . GLU B 1 59 ? -9.711 -15.461 7.355 1 90.94 59 GLU B O 1
ATOM 1554 N N . LEU B 1 60 ? -10.625 -13.867 6.172 1 89.31 60 LEU B N 1
ATOM 1555 C CA . LEU B 1 60 ? -9.367 -13.375 5.613 1 89.31 60 LEU B CA 1
ATOM 1556 C C . LEU B 1 60 ? -8.508 -12.734 6.699 1 89.31 60 LEU B C 1
ATOM 1558 O O . LEU B 1 60 ? -7.309 -12.992 6.777 1 89.31 60 LEU B O 1
ATOM 1562 N N . GLY B 1 61 ? -9.133 -11.852 7.461 1 89.19 61 GLY B N 1
ATOM 1563 C CA . GLY B 1 61 ? -8.406 -11.125 8.492 1 89.19 61 GLY B CA 1
ATOM 1564 C C . GLY B 1 61 ? -7.797 -12.031 9.539 1 89.19 61 GLY B C 1
ATOM 1565 O O . GLY B 1 61 ? -6.734 -11.734 10.086 1 89.19 61 GLY B O 1
ATOM 1566 N N . ARG B 1 62 ? -8.398 -13.156 9.789 1 86.69 62 ARG B N 1
ATOM 1567 C CA . ARG B 1 62 ? -7.914 -14.094 10.797 1 86.69 62 ARG B CA 1
ATOM 1568 C C . ARG B 1 62 ? -6.59 -14.719 10.375 1 86.69 62 ARG B C 1
ATOM 1570 O O . ARG B 1 62 ? -5.809 -15.164 11.227 1 86.69 62 ARG B O 1
ATOM 1577 N N . GLN B 1 63 ? -6.34 -14.703 9.172 1 83.31 63 GLN B N 1
ATOM 1578 C CA . GLN B 1 63 ? -5.098 -15.273 8.664 1 83.31 63 GLN B CA 1
ATOM 1579 C C . GLN B 1 63 ? -3.891 -14.469 9.141 1 83.31 63 GLN B C 1
ATOM 1581 O O . GLN B 1 63 ? -2.777 -14.992 9.211 1 83.31 63 GLN B O 1
ATOM 1586 N N . GLY B 1 64 ? -4.156 -13.25 9.5 1 81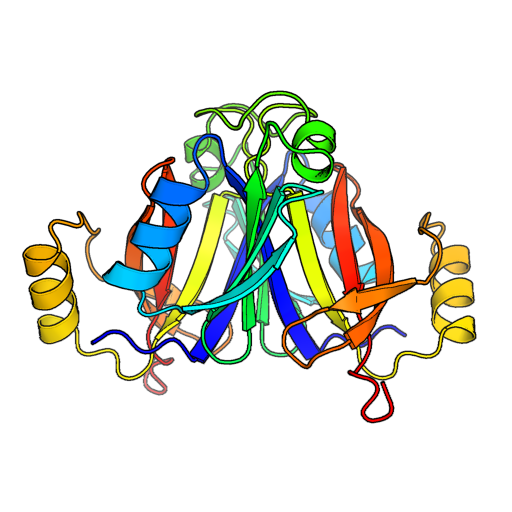.5 64 GLY B N 1
ATOM 1587 C CA . GLY B 1 64 ? -3.08 -12.391 9.969 1 81.5 64 GLY B CA 1
ATOM 1588 C C . GLY B 1 64 ? -2.828 -12.516 11.461 1 81.5 64 GLY B C 1
ATOM 1589 O O . GLY B 1 64 ? -1.989 -11.797 12.008 1 81.5 64 GLY B O 1
ATOM 1590 N N . GLY B 1 65 ? -3.648 -13.359 12.062 1 83.75 65 GLY B N 1
ATOM 1591 C CA . GLY B 1 65 ? -3.439 -13.562 13.484 1 83.75 65 GLY B CA 1
ATOM 1592 C C . GLY B 1 65 ? -4.117 -12.508 14.344 1 83.75 65 GLY B C 1
ATOM 1593 O O . GLY B 1 65 ? -5.281 -12.164 14.109 1 83.75 65 GLY B O 1
ATOM 1594 N N . ARG B 1 66 ? -3.271 -12.117 15.375 1 89.44 66 ARG B N 1
ATOM 1595 C CA . ARG B 1 66 ? -3.787 -11.117 16.312 1 89.44 66 ARG B CA 1
ATOM 1596 C C . ARG B 1 66 ? -4.059 -9.789 15.602 1 89.44 66 ARG B C 1
ATOM 1598 O O . ARG B 1 66 ? -3.389 -9.461 14.617 1 89.44 66 ARG B O 1
ATOM 1605 N N . ALA B 1 67 ? -4.977 -9.109 16.156 1 92.56 67 ALA B N 1
ATOM 1606 C CA . ALA B 1 67 ? -5.328 -7.805 15.602 1 92.56 67 ALA B CA 1
ATOM 1607 C C . ALA B 1 67 ? -4.137 -6.852 15.648 1 92.56 67 ALA B C 1
ATOM 1609 O O . ALA B 1 67 ? -3.27 -6.973 16.516 1 92.56 67 ALA B O 1
ATOM 1610 N N . PRO B 1 68 ? -4.129 -5.969 14.648 1 91.19 68 PRO B N 1
ATOM 1611 C CA . PRO B 1 68 ? -3.061 -4.969 14.688 1 91.19 68 PRO B CA 1
ATOM 1612 C C . PRO B 1 68 ? -2.99 -4.23 16.016 1 91.19 68 PRO B C 1
ATOM 1614 O O . PRO B 1 68 ? -4.023 -3.947 16.625 1 91.19 68 PRO B O 1
ATOM 1617 N N . SER B 1 69 ? -1.772 -4 16.438 1 85.38 69 SER B N 1
ATOM 1618 C CA . SER B 1 69 ? -1.493 -3.24 17.656 1 85.38 69 SER B CA 1
ATOM 1619 C C . SER B 1 69 ? -0.481 -2.131 17.391 1 85.38 69 SER B C 1
ATOM 1621 O O . SER B 1 69 ? -0.116 -1.876 16.25 1 85.38 69 SER B O 1
ATOM 1623 N N . GLU B 1 70 ? -0.096 -1.496 18.406 1 82.44 70 GLU B N 1
ATOM 1624 C CA . GLU B 1 70 ? 0.84 -0.386 18.25 1 82.44 70 GLU B CA 1
ATOM 1625 C C . GLU B 1 70 ? 2.229 -0.885 17.859 1 82.44 70 GLU B C 1
ATOM 1627 O O . GLU B 1 70 ? 3.041 -0.123 17.344 1 82.44 70 GLU B O 1
ATOM 1632 N N . GLU B 1 71 ? 2.312 -2.117 18.156 1 82.44 71 GLU B N 1
ATOM 1633 C CA . GLU B 1 71 ? 3.613 -2.703 17.844 1 82.44 71 GLU B CA 1
ATOM 1634 C C . GLU B 1 71 ? 3.48 -3.852 16.844 1 82.44 71 GLU B C 1
ATOM 1636 O O . GLU B 1 71 ? 2.387 -4.387 16.656 1 82.44 71 GLU B O 1
ATOM 1641 N N . GLY B 1 72 ? 4.652 -4.141 16.203 1 88.69 72 GLY B N 1
ATOM 1642 C CA . GLY B 1 72 ? 4.691 -5.312 15.336 1 88.69 72 GLY B CA 1
ATOM 1643 C C . GLY B 1 72 ? 4.086 -5.066 13.969 1 88.69 72 GLY B C 1
ATOM 1644 O O . GLY B 1 72 ? 3.834 -6.012 13.219 1 88.69 72 GLY B O 1
ATOM 1645 N N . ARG B 1 73 ? 3.848 -3.799 13.734 1 93.81 73 ARG B N 1
ATOM 1646 C CA . ARG B 1 73 ? 3.246 -3.455 12.453 1 93.81 73 ARG B CA 1
ATOM 1647 C C . ARG B 1 73 ? 4.238 -3.652 11.312 1 93.81 73 ARG B C 1
ATOM 1649 O O . ARG B 1 73 ? 5.41 -3.283 11.43 1 93.81 73 ARG B O 1
ATOM 1656 N N . ASN B 1 74 ? 3.779 -4.246 10.242 1 96 74 ASN B N 1
ATOM 1657 C CA . ASN B 1 74 ? 4.652 -4.508 9.102 1 96 74 ASN B CA 1
ATOM 1658 C C . ASN B 1 74 ? 4.66 -3.338 8.117 1 96 74 ASN B C 1
ATOM 1660 O O . ASN B 1 74 ? 5.602 -3.182 7.34 1 96 74 ASN B O 1
ATOM 1664 N N . MET B 1 75 ? 3.658 -2.564 8.062 1 97.31 75 MET B N 1
ATOM 1665 C CA . MET B 1 75 ? 3.57 -1.368 7.23 1 97.31 75 MET B CA 1
ATOM 1666 C C . MET B 1 75 ? 3.727 -0.106 8.07 1 97.31 75 MET B C 1
ATOM 1668 O O . MET B 1 75 ? 2.998 0.089 9.047 1 97.31 75 MET B O 1
ATOM 1672 N N . HIS B 1 76 ? 4.707 0.747 7.695 1 97.12 76 HIS B N 1
ATOM 1673 C CA . HIS B 1 76 ? 4.879 2.023 8.383 1 97.12 76 HIS B CA 1
ATOM 1674 C C . HIS B 1 76 ? 3.797 3.018 7.969 1 97.12 76 HIS B C 1
ATOM 1676 O O . HIS B 1 76 ? 3.152 3.629 8.828 1 97.12 76 HIS B O 1
ATOM 1682 N N . HIS B 1 77 ? 3.635 3.287 6.754 1 98.44 77 HIS B N 1
ATOM 1683 C CA . HIS B 1 77 ? 2.555 4.098 6.199 1 98.44 77 HIS B CA 1
ATOM 1684 C C . HIS B 1 77 ? 2.369 3.826 4.711 1 98.44 77 HIS B C 1
ATOM 1686 O O . HIS B 1 77 ? 3.162 3.102 4.105 1 98.44 77 HIS B O 1
ATOM 1692 N N . PHE B 1 78 ? 1.274 4.266 4.121 1 98.88 78 PHE B N 1
ATOM 1693 C CA . PHE B 1 78 ? 1.116 4.344 2.674 1 98.88 78 PHE B CA 1
ATOM 1694 C C . PHE B 1 78 ? 0.747 5.762 2.244 1 98.88 78 PHE B C 1
ATOM 1696 O O . PHE B 1 78 ? 0.304 6.566 3.064 1 98.88 78 PHE B O 1
ATOM 1703 N N . CYS B 1 79 ? 1.052 6.012 1.045 1 98.94 79 CYS B N 1
ATOM 1704 C CA . CYS B 1 79 ? 0.933 7.375 0.534 1 98.94 79 CYS B CA 1
ATOM 1705 C C . CYS B 1 79 ? -0.073 7.441 -0.609 1 98.94 79 CYS B C 1
ATOM 1707 O O . CYS B 1 79 ? -0.046 6.605 -1.515 1 98.94 79 CYS B O 1
ATOM 1709 N N . LEU B 1 80 ? -0.929 8.398 -0.53 1 98.94 80 LEU B N 1
ATOM 1710 C CA . LEU B 1 80 ? -1.906 8.688 -1.574 1 98.94 80 LEU B CA 1
ATOM 1711 C C . LEU B 1 80 ? -1.537 9.961 -2.326 1 98.94 80 LEU B C 1
ATOM 1713 O O . LEU B 1 80 ? -1.267 10.992 -1.71 1 98.94 80 LEU B O 1
ATOM 1717 N N . ARG B 1 81 ? -1.507 9.852 -3.621 1 98.81 81 ARG B N 1
ATOM 1718 C CA . ARG B 1 81 ? -1.312 11.016 -4.473 1 98.81 81 ARG B CA 1
ATOM 1719 C C . ARG B 1 81 ? -2.604 11.812 -4.609 1 98.81 81 ARG B C 1
ATOM 1721 O O . ARG B 1 81 ? -3.607 11.297 -5.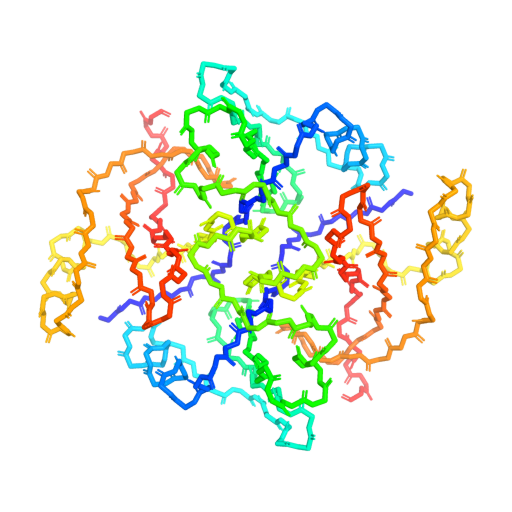109 1 98.81 81 ARG B O 1
ATOM 1728 N N . ILE B 1 82 ? -2.518 13.062 -4.145 1 98.19 82 ILE B N 1
ATOM 1729 C CA . ILE B 1 82 ? -3.678 13.945 -4.152 1 98.19 82 ILE B CA 1
ATOM 1730 C C . ILE B 1 82 ? -3.516 15 -5.246 1 98.19 82 ILE B C 1
ATOM 1732 O O . ILE B 1 82 ? -2.43 15.555 -5.43 1 98.19 82 ILE B O 1
ATOM 1736 N N . ASP B 1 83 ? -4.574 15.328 -5.93 1 96.88 83 ASP B N 1
ATOM 1737 C CA . ASP B 1 83 ? -4.559 16.375 -6.945 1 96.88 83 ASP B CA 1
ATOM 1738 C C . ASP B 1 83 ? -5.941 17 -7.113 1 96.88 83 ASP B C 1
ATOM 1740 O O . ASP B 1 83 ? -6.895 16.312 -7.492 1 96.88 83 ASP B O 1
ATOM 1744 N N . PRO B 1 84 ? -6.172 18.281 -6.906 1 96.38 84 PRO B N 1
ATOM 1745 C CA . PRO B 1 84 ? -5.145 19.266 -6.582 1 96.38 84 PRO B CA 1
ATOM 1746 C C . PRO B 1 84 ? -4.691 19.203 -5.125 1 96.38 84 PRO B C 1
ATOM 1748 O O . PRO B 1 84 ? -5.391 18.625 -4.285 1 96.38 84 PRO B O 1
ATOM 1751 N N . PHE B 1 85 ? -3.488 19.719 -4.875 1 97.44 85 PHE B N 1
ATOM 1752 C CA . PHE B 1 85 ? -2.961 19.859 -3.521 1 97.44 85 PHE B CA 1
ATOM 1753 C C . PHE B 1 85 ? -2.871 21.328 -3.133 1 97.44 85 PHE B C 1
ATOM 1755 O O . PHE B 1 85 ? -1.823 21.969 -3.301 1 97.44 85 PHE B O 1
ATOM 1762 N N . ASP B 1 86 ? -3.947 21.859 -2.646 1 97.06 86 ASP B N 1
ATOM 1763 C CA . ASP B 1 86 ? -3.988 23.219 -2.09 1 97.06 86 ASP B CA 1
ATOM 1764 C C . ASP B 1 86 ? -3.848 23.188 -0.569 1 97.06 86 ASP B C 1
ATOM 1766 O O . ASP B 1 86 ? -4.77 22.781 0.138 1 97.06 86 ASP B O 1
ATOM 1770 N N . GLU B 1 87 ? -2.736 23.594 -0.111 1 96.75 87 GLU B N 1
ATOM 1771 C CA . GLU B 1 87 ? -2.381 23.469 1.299 1 96.75 87 GLU B CA 1
ATOM 1772 C C . GLU B 1 87 ? -3.461 24.062 2.197 1 96.75 87 GLU B C 1
ATOM 1774 O O . GLU B 1 87 ? -3.896 23.422 3.158 1 96.75 87 GLU B O 1
ATOM 1779 N N . GLN B 1 88 ? -3.844 25.25 1.91 1 97.12 88 GLN B N 1
ATOM 1780 C CA . GLN B 1 88 ? -4.824 25.938 2.746 1 97.12 88 GLN B CA 1
ATOM 1781 C C . GLN B 1 88 ? -6.168 25.219 2.721 1 97.12 88 GLN B C 1
ATOM 1783 O O . GLN B 1 88 ? -6.809 25.047 3.76 1 97.12 88 GLN B O 1
ATOM 1788 N N . GLU B 1 89 ? -6.59 24.812 1.575 1 97.38 89 GLU B N 1
ATOM 1789 C CA . GLU B 1 89 ? -7.863 24.109 1.438 1 97.38 89 GLU B CA 1
ATOM 1790 C C . GLU B 1 89 ? -7.832 22.766 2.166 1 97.38 89 GLU B C 1
ATOM 1792 O O . GLU B 1 89 ? -8.812 22.391 2.814 1 97.38 89 GLU B O 1
ATOM 1797 N N . ILE B 1 90 ? -6.762 22.062 2.053 1 97.75 90 ILE B N 1
ATOM 1798 C CA . ILE B 1 90 ? -6.629 20.75 2.676 1 97.75 90 ILE B CA 1
ATOM 1799 C C . ILE B 1 90 ? -6.656 20.906 4.195 1 97.75 90 ILE B C 1
ATOM 1801 O O . ILE B 1 90 ? -7.367 20.172 4.883 1 97.75 90 ILE B O 1
ATOM 1805 N N . LYS B 1 91 ? -5.914 21.844 4.719 1 97.5 91 LYS B N 1
ATOM 1806 C CA . LYS B 1 91 ? -5.887 22.078 6.16 1 97.5 91 LYS B CA 1
ATOM 1807 C C . LYS B 1 91 ? -7.273 22.422 6.688 1 97.5 91 LYS B C 1
ATOM 1809 O O . LYS B 1 91 ? -7.719 21.875 7.691 1 97.5 91 LYS B O 1
ATOM 1814 N N . ARG B 1 92 ? -7.918 23.344 6 1 97.69 92 ARG B N 1
ATOM 1815 C CA . ARG B 1 92 ? -9.266 23.75 6.402 1 97.69 92 ARG B CA 1
ATOM 1816 C C . ARG B 1 92 ? -10.211 22.547 6.402 1 97.69 92 ARG B C 1
ATOM 1818 O O . ARG B 1 92 ? -11 22.375 7.336 1 97.69 92 ARG B O 1
ATOM 1825 N N . TYR B 1 93 ? -10.164 21.797 5.348 1 98.06 93 TYR B N 1
ATOM 1826 C CA . TYR B 1 93 ? -11.008 20.625 5.195 1 98.06 93 TYR B CA 1
ATOM 1827 C C . TYR B 1 93 ? -10.789 19.641 6.336 1 98.06 93 TYR B C 1
ATOM 1829 O O . TYR B 1 93 ? -11.75 19.156 6.934 1 98.06 93 TYR B O 1
ATOM 1837 N N . LEU B 1 94 ? -9.516 19.312 6.613 1 98.12 94 LEU B N 1
ATOM 1838 C CA . LEU B 1 94 ? -9.18 18.344 7.656 1 98.12 94 LEU B CA 1
ATOM 1839 C C . LEU B 1 94 ? -9.633 18.844 9.023 1 98.12 94 LEU B C 1
ATOM 1841 O O . LEU B 1 94 ? -10.078 18.062 9.859 1 98.12 94 LEU B O 1
ATOM 1845 N N . VAL B 1 95 ? -9.531 20.125 9.281 1 98.06 95 VAL B N 1
ATOM 1846 C CA . VAL B 1 95 ? -10.031 20.719 10.516 1 98.06 95 VAL B CA 1
ATOM 1847 C C . VAL B 1 95 ? -11.547 20.531 10.609 1 98.06 95 VAL B C 1
ATOM 1849 O O . VAL B 1 95 ? -12.062 20.125 11.648 1 98.06 95 VAL B O 1
ATOM 1852 N N . GLU B 1 96 ? -12.219 20.844 9.539 1 97.69 96 GLU B N 1
ATOM 1853 C CA . GLU B 1 96 ? -13.672 20.672 9.484 1 97.69 96 GLU B CA 1
ATOM 1854 C C . GLU B 1 96 ? -14.07 19.234 9.805 1 97.69 96 GLU B C 1
ATOM 1856 O O . GLU B 1 96 ? -15.117 19 10.406 1 97.69 96 GLU B O 1
ATOM 1861 N N . LYS B 1 97 ? -13.273 18.328 9.352 1 98 97 LYS B N 1
ATOM 1862 C CA . LYS B 1 97 ? -13.547 16.906 9.555 1 98 97 LYS B CA 1
ATOM 1863 C C . LYS B 1 97 ? -13.016 16.438 10.906 1 98 97 LYS B C 1
ATOM 1865 O O . LYS B 1 97 ? -13.18 15.266 11.266 1 98 97 LYS B O 1
ATOM 1870 N N . SER B 1 98 ? -12.352 17.281 11.625 1 97.94 98 SER B N 1
ATOM 1871 C CA . SER B 1 98 ? -11.766 16.984 12.93 1 97.94 98 SER B CA 1
ATOM 1872 C C . SER B 1 98 ? -10.688 15.906 12.828 1 97.94 98 SER B C 1
ATOM 1874 O O . SER B 1 98 ? -10.641 14.992 13.641 1 97.94 98 SER B O 1
ATOM 1876 N N . VAL B 1 99 ? -9.938 15.984 11.82 1 98.25 99 VAL B N 1
ATOM 1877 C CA . VAL B 1 99 ? -8.812 15.07 11.609 1 98.25 99 VAL B CA 1
ATOM 1878 C C . VAL B 1 99 ? -7.5 15.797 11.891 1 98.25 99 VAL B C 1
ATOM 1880 O O . VAL B 1 99 ? -7.227 16.844 11.312 1 98.25 99 VAL B O 1
ATOM 1883 N N . SER B 1 100 ? -6.727 15.25 12.852 1 98.38 100 SER B N 1
ATOM 1884 C CA . SER B 1 100 ? -5.395 15.789 13.102 1 98.38 100 SER B CA 1
ATOM 1885 C C . SER B 1 100 ? -4.457 15.523 11.93 1 98.38 100 SER B C 1
ATOM 1887 O O . SER B 1 100 ? -4.578 14.5 11.25 1 98.38 100 SER B O 1
ATOM 1889 N N . TYR B 1 101 ? -3.555 16.438 11.664 1 98.44 101 TYR B N 1
ATOM 1890 C CA . TYR B 1 101 ? -2.607 16.312 10.562 1 98.44 101 TYR B CA 1
ATOM 1891 C C . TYR B 1 101 ? -1.251 16.891 10.945 1 98.44 101 TYR B C 1
ATOM 1893 O O . TYR B 1 101 ? -1.159 17.75 11.828 1 98.44 101 TYR B O 1
ATOM 1901 N N . SER B 1 102 ? -0.223 16.391 10.352 1 98.38 102 SER B N 1
ATOM 1902 C CA . SER B 1 102 ? 1.13 16.891 10.578 1 98.38 102 SER B CA 1
ATOM 1903 C C . SER B 1 102 ? 1.387 18.172 9.805 1 98.38 102 SER B C 1
ATOM 1905 O O . SER B 1 102 ? 0.556 18.594 8.992 1 98.38 102 SER B O 1
ATOM 1907 N N . ASP B 1 103 ? 2.58 18.734 10.062 1 98.06 103 ASP B N 1
ATOM 1908 C CA . ASP B 1 103 ? 3.02 19.859 9.227 1 98.06 103 ASP B CA 1
ATOM 1909 C C . ASP B 1 103 ? 3.223 19.406 7.781 1 98.06 103 ASP B C 1
ATOM 1911 O O . ASP B 1 103 ? 3.543 18.25 7.523 1 98.06 103 ASP B O 1
ATOM 1915 N N . ILE B 1 104 ? 3.021 20.359 6.891 1 98.12 104 ILE B N 1
ATOM 1916 C CA . ILE B 1 104 ? 3.295 20.109 5.48 1 98.12 104 ILE B CA 1
ATOM 1917 C C . ILE B 1 104 ? 4.789 20.25 5.211 1 98.12 104 ILE B C 1
ATOM 1919 O O . ILE B 1 104 ? 5.398 21.266 5.59 1 98.12 104 ILE B O 1
ATOM 1923 N N . GLU B 1 105 ? 5.344 19.234 4.648 1 97.88 105 GLU B N 1
ATOM 1924 C CA . GLU B 1 105 ? 6.758 19.219 4.293 1 97.88 105 GLU B CA 1
ATOM 1925 C C . GLU B 1 105 ? 6.969 18.688 2.881 1 97.88 105 GLU B C 1
ATOM 1927 O O . GLU B 1 105 ? 6.031 18.188 2.256 1 97.88 105 GLU B O 1
ATOM 1932 N N . ILE B 1 106 ? 8.195 18.875 2.371 1 97.5 106 ILE B N 1
ATOM 1933 C CA . ILE B 1 106 ? 8.562 18.359 1.061 1 97.5 106 ILE B CA 1
ATOM 1934 C C . ILE B 1 106 ? 9.203 16.984 1.217 1 97.5 106 ILE B C 1
ATOM 1936 O O . ILE B 1 106 ? 10.219 16.828 1.905 1 97.5 106 ILE B O 1
ATOM 1940 N N . HIS B 1 107 ? 8.602 16.031 0.621 1 96.75 107 HIS B N 1
ATOM 1941 C CA . HIS B 1 107 ? 9.109 14.672 0.665 1 96.75 107 HIS B CA 1
ATOM 1942 C C . HIS B 1 107 ? 9.211 14.07 -0.735 1 96.75 107 HIS B C 1
ATOM 1944 O O . HIS B 1 107 ? 8.57 14.562 -1.67 1 96.75 107 HIS B O 1
ATOM 1950 N N . TYR B 1 108 ? 10.055 13.039 -0.885 1 97.62 108 TYR B N 1
ATOM 1951 C CA . TYR B 1 108 ? 10.211 12.336 -2.152 1 97.62 108 TYR B CA 1
ATOM 1952 C C . TYR B 1 108 ? 9.148 11.258 -2.312 1 97.62 108 TYR B C 1
ATOM 1954 O O . TYR B 1 108 ? 8.875 10.5 -1.377 1 97.62 108 TYR B O 1
ATOM 1962 N N . GLY B 1 109 ? 8.43 11.219 -3.443 1 97.94 109 GLY B N 1
ATOM 1963 C CA . GLY B 1 109 ? 7.484 10.18 -3.83 1 97.94 109 GLY B CA 1
ATOM 1964 C C . GLY B 1 109 ? 7.707 9.672 -5.242 1 97.94 109 GLY B C 1
ATOM 1965 O O . GLY B 1 109 ? 8.766 9.898 -5.832 1 97.94 109 GLY B O 1
ATOM 1966 N N . ALA B 1 110 ? 6.77 8.969 -5.746 1 98.31 110 ALA B N 1
ATOM 1967 C CA . ALA B 1 110 ? 6.902 8.266 -7.02 1 98.31 110 ALA B CA 1
ATOM 1968 C C . ALA B 1 110 ? 7.152 9.242 -8.164 1 98.31 110 ALA B C 1
ATOM 1970 O O . ALA B 1 110 ? 7.816 8.906 -9.141 1 98.31 110 ALA B O 1
ATOM 1971 N N . GLU B 1 111 ? 6.691 10.469 -8.023 1 97.81 111 GLU B N 1
ATOM 1972 C CA . GLU B 1 111 ? 6.828 11.438 -9.102 1 97.81 111 GLU B CA 1
ATOM 1973 C C . GLU B 1 111 ? 7.945 12.43 -8.812 1 97.81 111 GLU B C 1
ATOM 1975 O O . GLU B 1 111 ? 8.219 13.32 -9.625 1 97.81 111 GLU B O 1
ATOM 1980 N N . GLY B 1 112 ? 8.586 12.305 -7.711 1 97.69 112 GLY B N 1
ATOM 1981 C CA . GLY B 1 112 ? 9.617 13.242 -7.301 1 97.69 112 GLY B CA 1
ATOM 1982 C C . GLY B 1 112 ? 9.289 13.961 -6.004 1 97.69 112 GLY B C 1
ATOM 1983 O O . GLY B 1 112 ? 8.438 13.508 -5.238 1 97.69 112 GLY B O 1
ATOM 1984 N N . TYR B 1 113 ? 10.016 15.055 -5.707 1 98.06 113 TYR B N 1
ATOM 1985 C CA . TYR B 1 113 ? 9.828 15.828 -4.484 1 98.06 113 TYR B CA 1
ATOM 1986 C C . TYR B 1 113 ? 8.57 16.688 -4.574 1 98.06 113 TYR B C 1
ATOM 1988 O O . TYR B 1 113 ? 8.367 17.391 -5.566 1 98.06 113 TYR B O 1
ATOM 1996 N N . GLY B 1 114 ? 7.719 16.594 -3.613 1 97.69 114 GLY B N 1
ATOM 1997 C CA . GLY B 1 114 ? 6.516 17.406 -3.529 1 97.69 114 GLY B CA 1
ATOM 1998 C C . GLY B 1 114 ? 5.984 17.547 -2.115 1 97.69 114 GLY B C 1
ATOM 1999 O O . GLY B 1 114 ? 6.473 16.875 -1.197 1 97.69 114 GLY B O 1
ATOM 2000 N N . PRO B 1 115 ? 5.016 18.406 -1.938 1 98.12 115 PRO B N 1
ATOM 2001 C CA . PRO B 1 115 ? 4.461 18.609 -0.6 1 98.12 115 PRO B CA 1
ATOM 2002 C C . PRO B 1 115 ? 3.645 17.422 -0.103 1 98.12 115 PRO B C 1
ATOM 2004 O O . PRO B 1 115 ? 2.955 16.781 -0.89 1 98.12 115 PRO B O 1
ATOM 2007 N N . SER B 1 116 ? 3.768 17.156 1.151 1 98.31 116 SER B N 1
ATOM 2008 C CA . SER B 1 116 ? 2.916 16.109 1.73 1 98.31 116 SER B CA 1
ATOM 2009 C C . SER B 1 116 ? 2.678 16.359 3.217 1 98.31 116 SER B C 1
ATOM 2011 O O . SER B 1 116 ? 3.373 17.172 3.836 1 98.31 116 SER B O 1
ATOM 2013 N N . LEU B 1 117 ? 1.672 15.867 3.729 1 98.62 117 LEU B N 1
ATOM 2014 C CA . LEU B 1 117 ? 1.359 15.797 5.152 1 98.62 117 LEU B CA 1
ATOM 2015 C C . LEU B 1 117 ? 0.853 14.414 5.531 1 98.62 117 LEU B C 1
ATOM 2017 O O . LEU B 1 117 ? 0.541 13.602 4.66 1 98.62 117 LEU B O 1
ATOM 2021 N N . TYR B 1 118 ? 0.812 14.148 6.832 1 98.75 118 TYR B N 1
ATOM 2022 C CA . TYR B 1 118 ? 0.402 12.844 7.34 1 98.75 118 TYR B CA 1
ATOM 2023 C C . TYR B 1 118 ? -0.852 12.961 8.195 1 98.75 118 TYR B C 1
ATOM 2025 O O . TYR B 1 118 ? -0.996 13.914 8.969 1 98.75 118 TYR B O 1
ATOM 2033 N N . ILE B 1 119 ? -1.724 12.031 8.07 1 98.75 119 ILE B N 1
ATOM 2034 C CA . ILE B 1 119 ? -2.871 11.852 8.953 1 98.75 119 ILE B CA 1
ATOM 2035 C C . ILE B 1 119 ? -2.91 10.406 9.453 1 98.75 119 ILE B C 1
ATOM 2037 O O . ILE B 1 119 ? -2.121 9.57 9.008 1 98.75 119 ILE B O 1
ATOM 2041 N N . GLU B 1 120 ? -3.805 10.117 10.406 1 98.31 120 GLU B N 1
ATOM 2042 C CA .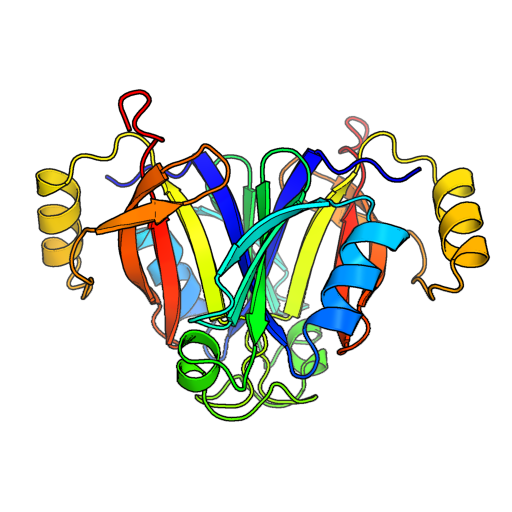 GLU B 1 120 ? -4.016 8.766 10.914 1 98.31 120 GLU B CA 1
ATOM 2043 C C . GLU B 1 120 ? -5.48 8.352 10.773 1 98.31 120 GLU B C 1
ATOM 2045 O O . GLU B 1 120 ? -6.383 9.156 10.992 1 98.31 120 GLU B O 1
ATOM 2050 N N . ASP B 1 121 ? -5.645 7.145 10.352 1 98.38 121 ASP B N 1
ATOM 2051 C CA . ASP B 1 121 ? -7.012 6.633 10.344 1 98.38 121 ASP B CA 1
ATOM 2052 C C . ASP B 1 121 ? -7.449 6.199 11.742 1 98.38 121 ASP B C 1
ATOM 2054 O O . ASP B 1 121 ? -6.672 6.289 12.695 1 98.38 121 ASP B O 1
ATOM 2058 N N . PRO B 1 122 ? -8.688 5.762 11.992 1 98.06 122 PRO B N 1
ATOM 2059 C CA . PRO B 1 122 ? -9.219 5.5 13.336 1 98.06 122 PRO B CA 1
ATOM 2060 C C . PRO B 1 122 ? -8.469 4.383 14.055 1 98.06 122 PRO B C 1
ATOM 2062 O O . PRO B 1 122 ? -8.594 4.238 15.281 1 98.06 122 PRO B O 1
ATOM 2065 N N . GLU B 1 123 ? -7.746 3.521 13.344 1 97.38 123 GLU B N 1
ATOM 2066 C CA . GLU B 1 123 ? -6.992 2.449 13.992 1 97.38 123 GLU B CA 1
ATOM 2067 C C . GLU B 1 123 ? -5.488 2.684 13.875 1 97.38 123 GLU B C 1
ATOM 2069 O O . GLU B 1 123 ? -4.707 1.731 13.875 1 97.38 123 GLU B O 1
ATOM 2074 N N . ASN B 1 124 ? -5.098 3.887 13.594 1 96.38 124 ASN B N 1
ATOM 2075 C CA . ASN B 1 124 ? -3.744 4.41 13.734 1 96.38 124 ASN B CA 1
ATOM 2076 C C . ASN B 1 124 ? -2.857 4 12.562 1 96.38 124 ASN B C 1
ATOM 2078 O O . ASN B 1 124 ? -1.632 3.982 12.688 1 96.38 124 ASN B O 1
ATOM 2082 N N . ASN B 1 125 ? -3.408 3.533 11.492 1 97.38 125 ASN B N 1
ATOM 2083 C CA . ASN B 1 125 ? -2.602 3.52 10.273 1 97.38 125 ASN B CA 1
ATOM 2084 C C . ASN B 1 125 ? -2.225 4.934 9.836 1 97.38 125 ASN B C 1
ATOM 2086 O O . ASN B 1 125 ? -3.07 5.828 9.82 1 97.38 125 ASN B O 1
ATOM 2090 N N . VAL B 1 126 ? -1.012 5.07 9.469 1 97.88 126 VAL B N 1
ATOM 2091 C CA . VAL B 1 126 ? -0.54 6.375 9.023 1 97.88 126 VAL B CA 1
ATOM 2092 C C . VAL B 1 126 ? -0.706 6.5 7.508 1 97.88 126 VAL B C 1
ATOM 2094 O O . VAL B 1 126 ? -0.331 5.594 6.762 1 97.88 126 VAL B O 1
ATOM 2097 N N . ILE B 1 127 ? -1.31 7.613 7.07 1 98.88 127 ILE B N 1
ATOM 2098 C CA . ILE B 1 127 ? -1.544 7.906 5.66 1 98.88 127 ILE B CA 1
ATOM 2099 C C . ILE B 1 127 ? -0.84 9.203 5.281 1 98.88 127 ILE B C 1
ATOM 2101 O O . ILE B 1 127 ? -1.054 10.242 5.91 1 98.88 127 ILE B O 1
ATOM 2105 N N . GLU B 1 128 ? -0.017 9.086 4.336 1 98.88 128 GLU B N 1
ATOM 2106 C CA . GLU B 1 128 ? 0.579 10.273 3.742 1 98.88 128 GLU B CA 1
ATOM 2107 C C . GLU B 1 128 ? -0.269 10.797 2.586 1 98.88 128 GLU B C 1
ATOM 2109 O O . GLU B 1 128 ? -0.673 10.031 1.708 1 98.88 128 GLU B O 1
ATOM 2114 N N . LEU B 1 129 ? -0.631 12.039 2.613 1 98.81 129 LEU B N 1
ATOM 2115 C CA . LEU B 1 129 ? -1.269 12.742 1.506 1 98.81 129 LEU B CA 1
ATOM 2116 C C . LEU B 1 129 ? -0.262 13.617 0.766 1 98.81 129 LEU B C 1
ATOM 2118 O O . LEU B 1 129 ? 0.274 14.57 1.335 1 98.81 129 LEU B O 1
ATOM 2122 N N . LYS B 1 130 ? -0.009 13.242 -0.462 1 98.75 130 LYS B N 1
ATOM 2123 C CA . LYS B 1 130 ? 1.099 13.859 -1.182 1 98.75 130 LYS B CA 1
ATOM 2124 C C . LYS B 1 130 ? 0.609 14.562 -2.443 1 98.75 130 LYS B C 1
ATOM 2126 O O . LYS B 1 130 ? -0.224 14.031 -3.176 1 98.75 130 LYS B O 1
ATOM 2131 N N . GLY B 1 131 ? 1.091 15.773 -2.645 1 98.31 131 GLY B N 1
ATOM 2132 C CA . GLY B 1 131 ? 0.814 16.516 -3.865 1 98.31 131 GLY B CA 1
ATOM 2133 C C . GLY B 1 131 ? 1.794 16.219 -4.984 1 98.31 131 GLY B C 1
ATOM 2134 O O . GLY B 1 131 ? 2.67 15.359 -4.832 1 98.31 131 GLY B O 1
ATOM 2135 N N . ALA B 1 132 ? 1.621 16.859 -6.125 1 97.06 132 ALA B N 1
ATOM 2136 C CA . ALA B 1 132 ? 2.467 16.672 -7.301 1 97.06 132 ALA B CA 1
ATOM 2137 C C . ALA B 1 132 ? 3.906 17.094 -7.016 1 97.06 132 ALA B C 1
ATOM 2139 O O . ALA B 1 132 ? 4.156 17.922 -6.141 1 97.06 132 ALA B O 1
ATOM 2140 N N . ALA B 1 133 ? 4.801 16.422 -7.773 1 96 133 ALA B N 1
ATOM 2141 C CA . ALA B 1 133 ? 6.199 16.844 -7.691 1 96 133 ALA B CA 1
ATOM 2142 C C . ALA B 1 133 ? 6.379 18.266 -8.219 1 96 133 ALA B C 1
ATOM 2144 O O . ALA B 1 133 ? 5.734 18.656 -9.195 1 96 133 ALA B O 1
ATOM 2145 N N . ASN B 1 134 ? 7.18 18.953 -7.434 1 87.69 134 ASN B N 1
ATOM 2146 C CA . ASN B 1 134 ? 7.562 20.297 -7.859 1 87.69 134 ASN B CA 1
ATOM 2147 C C . ASN B 1 134 ? 8.742 20.25 -8.836 1 87.69 134 ASN B C 1
ATOM 2149 O O . ASN B 1 134 ? 9.844 19.859 -8.461 1 87.69 134 ASN B O 1
ATOM 2153 N N . SER B 1 135 ? 8.406 20.375 -10.133 1 71.88 135 SER B N 1
ATOM 2154 C CA . SER B 1 135 ? 9.438 20.328 -11.164 1 71.88 135 SER B CA 1
ATOM 2155 C C . SER B 1 135 ? 10.578 21.281 -10.852 1 71.88 135 SER B C 1
ATOM 2157 O O . SER B 1 135 ? 11.703 21.094 -11.328 1 71.88 135 SER B O 1
ATOM 2159 N N . ASN B 1 136 ? 10.328 22.25 -10.125 1 66.69 136 ASN B N 1
ATOM 2160 C CA . ASN B 1 136 ? 11.344 23.266 -9.867 1 66.69 136 ASN B CA 1
ATOM 2161 C C . ASN B 1 136 ? 12.219 22.891 -8.672 1 66.69 136 ASN B C 1
ATOM 2163 O O . ASN B 1 136 ? 13.109 23.641 -8.281 1 66.69 136 ASN B O 1
ATOM 2167 N N . LEU B 1 137 ? 11.992 21.812 -8.18 1 59.62 137 LEU B N 1
ATOM 2168 C CA . LEU B 1 137 ? 12.789 21.344 -7.047 1 59.62 137 LEU B CA 1
ATOM 2169 C C . LEU B 1 137 ? 13.836 20.328 -7.496 1 59.62 137 LEU B C 1
ATOM 2171 O O . LEU B 1 137 ? 13.57 19.5 -8.367 1 59.62 137 LEU B O 1
#

Nearest PDB structures (foldseek):
  4mym-assembly1_A-2  TM=6.945E-01  e=6.116E-08  Nocardioides sp. JS614
  6p29-assembly1_B  TM=6.236E-01  e=2.479E-07  Pseudoalteromonas luteoviolacea
  6p29-assembly1_A  TM=6.640E-01  e=7.308E-07  Pseudoalteromonas luteoviolacea
  2a4x-assembly1_B  TM=6.404E-01  e=6.435E-07  Streptomyces caespitosus
  2rbb-assembly1_B  TM=6.784E-01  e=5.962E-06  Paraburkholderia phytofirmans PsJN

Foldseek 3Di:
DDDDDDAAEDEDEDQDVVQQQCCCCVQVVWAFDDDDVQQQKTWTDDDNHIYIYHYCPGNVVVVVPDGDDPPPDPDQAEEHEDPPDDPVVSVVSCVVVVWDKDDWDWDQDPQGTFIWIWTAGPRGHIYIYTYHDDPVD/DDDDDDAAEDEDEDQDVVQQQCCCCVQVVWAFDDDDVQQQKTWTDDDNHIYIYHYCPGNVVVVVPDGDDPPPDPDQAEEHEDPPDDPVVSVVSCVVVVWDKDDWDWDQDPQGTFIWIWTAGPRGHIYIYTYHHDPVD

Radius of gyration: 17.64 Å; Cα contacts (8 Å, |Δi|>4): 728; chains: 2; bounding box: 41×47×39 Å

InterPro domains:
  IPR004360 Glyoxalase/fosfomycin resistance/dioxygenase domain [PF00903] (7-129)
  IPR029068 Glyoxalase/Bleomycin resistance protein/Dihydroxybiphenyl dioxygenase [G3DSA:3.10.180.10] (8-131)
  IPR029068 Glyoxalase/Bleomycin resistance protein/Dihydroxybiphenyl dioxygenase [SSF54593] (4-129)
  IPR037523 Vicinal oxygen ch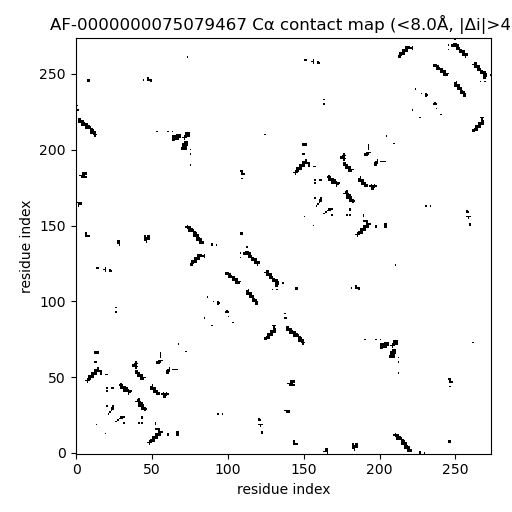elate (VOC), core domain [PS51819] (6-132)
  IPR050383 Glyoxalase I/Fosfomycin Resistance Protein Families [PTHR21366] (3-131)